Protein AF-A0A327NE43-F1 (afdb_monomer_lite)

Foldseek 3Di:
DVVVLPDQDPCQAPQDPPQAHPLLVLLVVQLPDPDVVVSLVVNVVSVVSVHDQDHPPPQHQRSCLSSLQRHALVVLLSCLVVPNQLQGADDSVFRAGSLVSLCVHDHCSLSNNLSSLVSPHQLQDQGDLPDPDPSRQPGNLRVCLVVVVLLSNLSSLLSPHAQARAGPPRDGNVVSLVVVVVVCVVVVHDDPSNVVSVVSVVVPSHD

pLDDT: mean 90.68, std 9.94, range [36.62, 98.5]

Sequence (207 aa):
MKELLKEPIPQLNESGSDHITLLDFAALKGVYSDDAHWVISCLSLLLAKGATIETPDPHHIPTHALVSRNSSAALMDWFLKNGANPNARGLLQLPTPILFMVMDYDFERREKISLLLAHGADPNSMYPPTASSWLAGHSALLAATRLELWDVCKLLLEKGADVTIEGPQHQRFPDMIKRSAEIYAELNNTPEPFTALLKTMNSGAVN

Organism: NCBI:txid2183553

Secondary structure (DSSP, 8-state):
-GGGGSS--TTTTS--GGG--HHHHHHHHHTT-S-HHHHHHHHHHHHTTT--SS-S-TTPPPHHHHHTTTS-HHHHHHHHHTT--TT-EE-TTS-EEHHHHHHT--TTHHHHHHHHHHTT--TTPBPPTTSSSTTTT-BHHHHHHHTT-HHHHHHHHHTT--TT--BGGGB-HHHHHHHHHHHHHHTT---HHHHHHHHHHHTTTT-

Radius of gyration: 19.4 Å; chains: 1; bounding box: 49×34×56 Å

InterPro domains:
  IPR002110 Ankyrin repeat [PF00023] (137-165)
  IPR002110 Ankyrin repeat [PS50088] (136-168)
  IPR036770 Ankyrin repeat-containing domain superfamily [G3DSA:1.25.40.20] (1-190)
  IPR036770 Ankyrin repeat-containing domain superfamily [SSF48403] (12-198)

Structure (mmCIF, N/CA/C/O backbone):
data_AF-A0A327NE43-F1
#
_entry.id   AF-A0A327NE43-F1
#
loop_
_atom_site.group_PDB
_atom_site.id
_atom_site.type_symbol
_atom_site.label_atom_id
_atom_site.label_alt_id
_atom_site.label_comp_id
_atom_site.label_asym_id
_atom_site.label_entity_id
_atom_site.label_seq_id
_atom_site.pdbx_PDB_ins_code
_atom_site.Cartn_x
_atom_site.Cartn_y
_atom_site.Cartn_z
_atom_site.occupancy
_atom_site.B_iso_or_equiv
_atom_site.auth_seq_id
_atom_site.auth_comp_id
_atom_site.auth_asym_id
_atom_site.auth_atom_id
_atom_site.pdbx_PDB_model_num
ATOM 1 N N . MET A 1 1 ? -6.358 -1.620 32.009 1.00 60.16 1 MET A N 1
ATOM 2 C CA . MET A 1 1 ? -7.250 -1.816 30.843 1.00 60.16 1 MET A CA 1
ATOM 3 C C . MET A 1 1 ? -8.313 -2.880 31.095 1.00 60.16 1 MET A C 1
ATOM 5 O O . MET A 1 1 ? -9.460 -2.492 31.175 1.00 60.16 1 MET A O 1
ATOM 9 N N . LYS A 1 2 ? -7.984 -4.167 31.313 1.00 70.44 2 LYS A N 1
ATOM 10 C CA . LYS A 1 2 ? -8.990 -5.232 31.566 1.00 70.44 2 LYS A CA 1
ATOM 11 C C . LYS A 1 2 ? -10.048 -4.872 32.623 1.00 70.44 2 LYS A C 1
ATOM 13 O O . LYS A 1 2 ? -11.229 -5.071 32.381 1.00 70.44 2 LYS A O 1
ATOM 18 N N . GLU A 1 3 ? -9.627 -4.282 33.741 1.00 71.75 3 GLU A N 1
ATOM 19 C CA . GLU A 1 3 ? -10.525 -3.806 34.807 1.00 71.75 3 GLU A CA 1
ATOM 20 C C . GLU A 1 3 ? -11.436 -2.643 34.379 1.00 71.75 3 GLU A C 1
ATOM 22 O O . GLU A 1 3 ? -12.586 -2.584 34.790 1.00 71.75 3 GLU A O 1
ATOM 27 N N . LEU A 1 4 ? -10.948 -1.752 33.508 1.00 68.88 4 LEU A N 1
ATOM 28 C CA . LEU A 1 4 ? -11.671 -0.560 33.045 1.00 68.88 4 LEU A CA 1
ATOM 29 C C . LEU A 1 4 ? -12.712 -0.868 31.955 1.00 68.88 4 LEU A C 1
ATOM 31 O O . LEU A 1 4 ? -13.556 -0.027 31.681 1.00 68.88 4 LEU A O 1
ATOM 35 N N . LEU A 1 5 ? -12.655 -2.051 31.329 1.00 72.75 5 LEU A N 1
ATOM 36 C CA . LEU A 1 5 ? -13.561 -2.463 30.244 1.00 72.75 5 LEU A CA 1
ATOM 37 C C . LEU A 1 5 ? -14.561 -3.546 30.703 1.00 72.75 5 LEU A C 1
ATOM 39 O O . LEU A 1 5 ? -15.072 -4.312 29.881 1.00 72.75 5 LEU A O 1
ATOM 43 N N . LYS A 1 6 ? -14.773 -3.701 32.018 1.00 73.00 6 LYS A N 1
ATOM 44 C CA . LYS A 1 6 ? -15.702 -4.703 32.572 1.00 73.00 6 LYS A CA 1
ATOM 45 C C . LYS A 1 6 ? -17.160 -4.373 32.253 1.00 73.00 6 LYS A C 1
ATOM 47 O O . LYS A 1 6 ? -17.888 -5.272 31.844 1.00 73.00 6 LYS A O 1
ATOM 52 N N . GLU A 1 7 ? -17.526 -3.101 32.359 1.00 72.25 7 GLU A N 1
ATOM 53 C CA . GLU A 1 7 ? -18.849 -2.576 32.009 1.00 72.25 7 GLU A CA 1
ATOM 54 C C . GLU A 1 7 ? -18.936 -2.218 30.511 1.00 72.25 7 GLU A C 1
ATOM 56 O O . GLU A 1 7 ? -17.896 -1.987 29.880 1.00 72.25 7 GLU A O 1
ATOM 61 N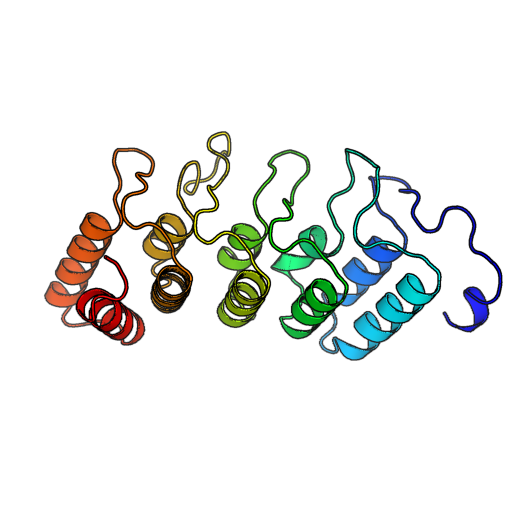 N . PRO A 1 8 ? -20.144 -2.164 29.914 1.00 65.75 8 PRO A N 1
ATOM 62 C CA . PRO A 1 8 ? -20.336 -1.618 28.574 1.00 65.75 8 PRO A CA 1
ATOM 63 C C . PRO A 1 8 ? -19.782 -0.196 28.513 1.00 65.75 8 PRO A C 1
ATOM 65 O O . PRO A 1 8 ? -20.108 0.630 29.363 1.00 65.75 8 PRO A O 1
ATOM 68 N N . ILE A 1 9 ? -18.953 0.089 27.511 1.00 71.62 9 ILE A N 1
ATOM 69 C CA . ILE A 1 9 ? -18.382 1.421 27.304 1.00 71.62 9 ILE A CA 1
ATOM 70 C C . ILE A 1 9 ? -19.307 2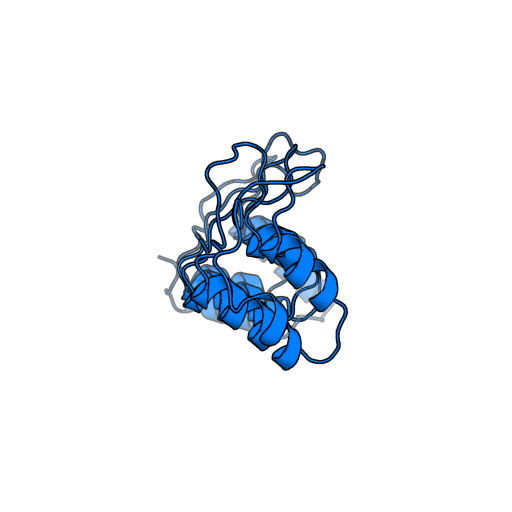.132 26.324 1.00 71.62 9 ILE A C 1
ATOM 72 O O . ILE A 1 9 ? -19.344 1.740 25.152 1.00 71.62 9 ILE A O 1
ATOM 76 N N . PRO A 1 10 ? -20.087 3.133 26.770 1.00 69.69 10 PRO A N 1
ATOM 77 C CA . PRO A 1 10 ? -20.880 3.932 25.853 1.00 69.69 10 PRO A CA 1
ATOM 78 C C . PRO A 1 10 ? -19.947 4.533 24.802 1.00 69.69 10 PRO A C 1
ATOM 80 O O . PRO A 1 10 ? -18.838 4.945 25.134 1.00 69.69 10 PRO A O 1
ATOM 83 N N . GLN A 1 11 ? -20.403 4.599 23.551 1.00 80.69 11 GLN A N 1
ATOM 84 C CA . GLN A 1 11 ? -19.730 5.390 22.516 1.00 80.69 11 GLN A CA 1
ATOM 85 C C . GLN A 1 11 ? -18.317 4.897 22.140 1.00 80.69 11 GLN A C 1
ATOM 87 O O . GLN A 1 11 ? -17.503 5.667 21.648 1.00 80.69 11 GLN A O 1
ATOM 92 N N . LEU A 1 12 ? -18.016 3.602 22.323 1.00 86.69 12 LEU A N 1
ATOM 93 C CA . LEU A 1 12 ? -16.694 3.012 22.039 1.00 86.69 12 LEU A CA 1
ATOM 94 C C . LEU A 1 12 ? -16.167 3.290 20.615 1.00 86.69 12 LEU A C 1
ATOM 96 O O . LEU A 1 12 ? -14.956 3.398 20.421 1.00 86.69 12 LEU A O 1
ATOM 100 N N . ASN A 1 13 ? -17.083 3.404 19.649 1.00 89.00 13 ASN A N 1
ATOM 101 C CA . ASN A 1 13 ? -16.798 3.690 18.240 1.00 89.00 13 ASN A CA 1
ATOM 102 C C . ASN A 1 13 ? -17.097 5.138 17.840 1.00 89.00 13 ASN A C 1
ATOM 104 O O . ASN A 1 13 ? -16.948 5.475 16.669 1.00 89.00 13 ASN A O 1
ATOM 108 N N . GLU A 1 14 ? -17.575 5.980 18.760 1.00 86.50 14 GLU A N 1
ATOM 109 C CA . GLU A 1 14 ? -17.763 7.389 18.438 1.00 86.50 14 GLU A CA 1
ATOM 110 C C . GLU A 1 14 ? -16.403 8.080 18.397 1.00 86.50 14 GLU A C 1
ATOM 112 O O . GLU A 1 14 ? -15.546 7.908 19.268 1.00 86.50 14 GLU A O 1
ATOM 117 N N . SER A 1 15 ? -16.226 8.879 17.355 1.00 83.75 15 SER A N 1
ATOM 118 C CA . SER A 1 15 ? -15.129 9.819 17.250 1.00 83.75 15 SER A CA 1
ATOM 119 C C . SER A 1 15 ? -15.211 10.866 18.361 1.00 83.75 15 SER A C 1
ATOM 121 O O . SER A 1 15 ? -16.247 11.509 18.544 1.00 83.75 15 SER A O 1
ATOM 123 N N . GLY A 1 16 ? -14.105 11.075 19.075 1.00 80.94 16 GLY A N 1
ATOM 124 C CA . GLY A 1 16 ? -13.921 12.234 19.946 1.00 80.94 16 GLY A CA 1
ATOM 125 C C . GLY A 1 16 ? -13.601 13.506 19.151 1.00 80.94 16 GLY A C 1
ATOM 126 O O . GLY A 1 16 ? -13.964 13.653 17.983 1.00 80.94 16 GLY A O 1
ATOM 127 N N . SER A 1 17 ? -12.863 14.436 19.766 1.00 77.38 17 SER A N 1
ATOM 128 C CA . SER A 1 17 ? -12.242 15.536 19.019 1.00 77.38 17 SER A CA 1
ATOM 129 C C . SER A 1 17 ? -11.296 14.983 17.942 1.00 77.38 17 SER A C 1
ATOM 131 O O . SER A 1 17 ? -10.626 13.977 18.170 1.00 77.38 17 SER A O 1
ATOM 133 N N . ASP A 1 18 ? -11.241 15.642 16.784 1.00 81.69 18 ASP A N 1
ATOM 134 C CA . ASP A 1 18 ? -10.363 15.298 15.650 1.00 81.69 18 ASP A CA 1
ATOM 135 C C . ASP A 1 18 ? -10.656 13.964 14.941 1.00 81.69 18 ASP A C 1
ATOM 137 O O . ASP A 1 18 ? -9.793 13.448 14.233 1.00 81.69 18 ASP A O 1
ATOM 141 N N . HIS A 1 19 ? -11.866 13.414 15.082 1.00 87.94 19 HIS A N 1
ATOM 142 C CA . HIS A 1 19 ? -12.264 12.168 14.408 1.00 87.94 19 HIS A CA 1
ATOM 143 C C . HIS A 1 19 ? -11.446 10.941 14.847 1.00 87.94 19 HIS A C 1
ATOM 145 O O . HIS A 1 19 ? -11.155 10.057 14.048 1.00 87.94 19 HIS A O 1
ATOM 151 N N . ILE A 1 20 ? -11.042 10.905 16.124 1.00 89.56 20 ILE A N 1
ATOM 152 C CA . ILE A 1 20 ? -10.242 9.831 16.731 1.00 89.56 20 ILE A CA 1
ATOM 153 C C . ILE A 1 20 ? -11.110 9.000 17.679 1.00 89.56 20 ILE A C 1
ATOM 155 O O . ILE A 1 20 ? -11.694 9.530 18.627 1.00 89.56 20 ILE A O 1
ATOM 159 N N . THR A 1 21 ? -11.151 7.686 17.465 1.00 91.94 21 THR A N 1
ATOM 160 C CA . THR A 1 21 ? -11.784 6.710 18.367 1.00 91.94 21 THR A CA 1
ATOM 161 C C . THR A 1 21 ? -10.824 6.231 19.463 1.00 91.94 21 THR A C 1
ATOM 163 O O . THR A 1 21 ? -9.611 6.472 19.430 1.00 91.94 21 TH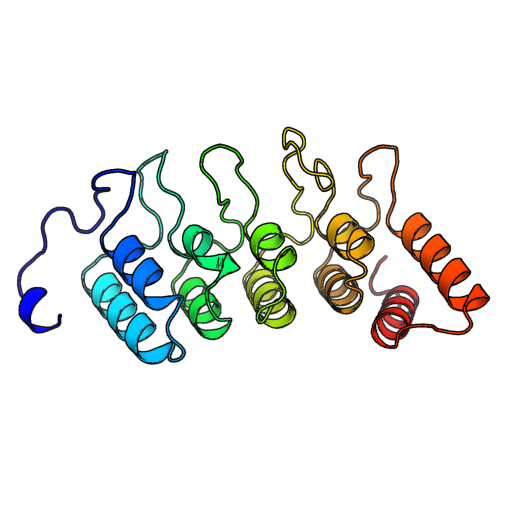R A O 1
ATOM 166 N N . LEU A 1 22 ? -11.334 5.465 20.436 1.00 91.12 22 LEU A N 1
ATOM 167 C CA . LEU A 1 22 ? -10.474 4.819 21.435 1.00 91.12 22 LEU A CA 1
ATOM 168 C C . LEU A 1 22 ? -9.504 3.800 20.806 1.00 91.12 22 LEU A C 1
ATOM 170 O O . LEU A 1 22 ? -8.375 3.653 21.285 1.00 91.12 22 LEU A O 1
ATOM 174 N N . LEU A 1 23 ? -9.926 3.109 19.740 1.00 93.50 23 LEU A N 1
ATOM 175 C CA . LEU A 1 23 ? -9.074 2.174 19.005 1.00 93.50 23 LEU A CA 1
ATOM 176 C C . LEU A 1 23 ? -7.928 2.913 18.304 1.00 93.50 23 LEU A C 1
ATOM 178 O O . LEU A 1 23 ? -6.774 2.496 18.423 1.00 93.50 23 LEU A O 1
ATOM 182 N N . ASP A 1 24 ? -8.228 4.047 17.665 1.00 92.94 24 ASP A N 1
ATOM 183 C CA . ASP A 1 24 ? -7.228 4.907 17.023 1.00 92.94 24 ASP A CA 1
ATOM 184 C C . ASP A 1 24 ? -6.205 5.414 18.028 1.00 92.94 24 ASP A C 1
ATOM 186 O O . ASP A 1 24 ? -5.000 5.310 17.801 1.00 92.94 24 ASP A O 1
ATOM 190 N N . PHE A 1 25 ? -6.674 5.916 19.173 1.00 91.00 25 PHE A N 1
ATOM 191 C CA . PHE A 1 25 ? -5.789 6.392 20.227 1.00 91.00 25 PHE A CA 1
ATOM 192 C C . PHE A 1 25 ? -4.852 5.280 20.714 1.00 91.00 25 PHE A C 1
ATOM 194 O O . PHE A 1 25 ? -3.644 5.497 20.820 1.00 91.00 25 PHE A O 1
ATOM 201 N N . ALA A 1 26 ? -5.378 4.079 20.979 1.00 92.19 26 ALA A N 1
ATOM 202 C CA . ALA A 1 26 ? -4.566 2.942 21.407 1.00 92.19 26 ALA A CA 1
ATOM 203 C C . ALA A 1 26 ? -3.518 2.556 20.350 1.00 92.19 26 ALA A C 1
ATOM 205 O O . ALA A 1 26 ? -2.350 2.356 20.693 1.00 92.19 26 ALA A O 1
ATOM 206 N N . ALA A 1 27 ? -3.908 2.516 19.073 1.00 93.50 27 ALA A N 1
ATOM 207 C CA . ALA A 1 27 ? -3.001 2.217 17.971 1.00 93.50 27 ALA A CA 1
ATOM 208 C C . ALA A 1 27 ? -1.903 3.289 17.845 1.00 93.50 27 ALA A C 1
ATOM 210 O O . ALA A 1 27 ? -0.720 2.954 17.846 1.00 93.50 27 ALA A O 1
ATOM 211 N N . LEU A 1 28 ? -2.267 4.576 17.846 1.00 91.69 28 LEU A N 1
ATOM 212 C CA . LEU A 1 28 ? -1.342 5.715 17.773 1.00 91.69 28 LEU A CA 1
ATOM 213 C C . LEU A 1 28 ? -0.330 5.757 18.924 1.00 91.69 28 LEU A C 1
ATOM 215 O O . LEU A 1 28 ? 0.786 6.243 18.743 1.00 91.69 28 LEU A O 1
ATOM 219 N N . LYS A 1 29 ? -0.691 5.278 20.118 1.00 88.75 29 LYS A N 1
ATOM 220 C CA . LYS A 1 29 ? 0.263 5.160 21.233 1.00 88.75 29 LYS A CA 1
ATOM 221 C C . LYS A 1 29 ? 1.196 3.962 21.091 1.00 88.75 29 LYS A C 1
ATOM 223 O O . LYS A 1 29 ? 2.290 3.999 21.647 1.00 88.75 29 LYS A O 1
ATOM 228 N N . GLY A 1 30 ? 0.789 2.933 20.354 1.00 84.00 30 GLY A N 1
ATOM 229 C CA . GLY A 1 30 ? 1.567 1.714 20.169 1.00 84.00 30 GLY A CA 1
ATOM 230 C C . GLY A 1 30 ? 2.532 1.716 18.988 1.00 84.00 30 GLY A C 1
ATOM 231 O O . GLY A 1 30 ? 3.515 0.988 19.047 1.00 84.00 30 GLY A O 1
ATOM 232 N N . VAL A 1 31 ? 2.318 2.538 17.953 1.00 82.44 31 VAL A N 1
ATOM 233 C CA . VAL A 1 31 ? 3.176 2.532 16.743 1.00 82.44 31 VAL A CA 1
ATOM 234 C C . VAL A 1 31 ? 4.642 2.870 16.991 1.00 82.44 31 VAL A C 1
ATOM 236 O O . VAL A 1 31 ? 5.484 2.505 16.184 1.00 82.44 31 VAL A O 1
ATOM 239 N N . TYR A 1 32 ? 4.954 3.573 18.079 1.00 73.88 32 TYR A N 1
ATOM 240 C CA . TYR A 1 32 ? 6.331 3.928 18.441 1.00 73.88 32 TYR A CA 1
ATOM 241 C C . TYR A 1 32 ? 6.955 2.951 19.440 1.00 73.88 32 TYR A C 1
ATOM 243 O O . TYR A 1 32 ? 8.030 3.221 19.967 1.00 73.88 32 TYR A O 1
ATOM 251 N N . SER A 1 33 ? 6.265 1.858 19.768 1.00 71.69 33 SER A N 1
ATOM 252 C CA . SER A 1 33 ? 6.805 0.850 20.665 1.00 71.69 33 SER A CA 1
ATOM 253 C C . SER A 1 33 ? 7.569 -0.212 19.888 1.00 71.69 33 SER A C 1
ATOM 255 O O . SER A 1 33 ? 7.067 -0.740 18.900 1.00 71.69 33 SER A O 1
ATOM 257 N N . ASP A 1 34 ? 8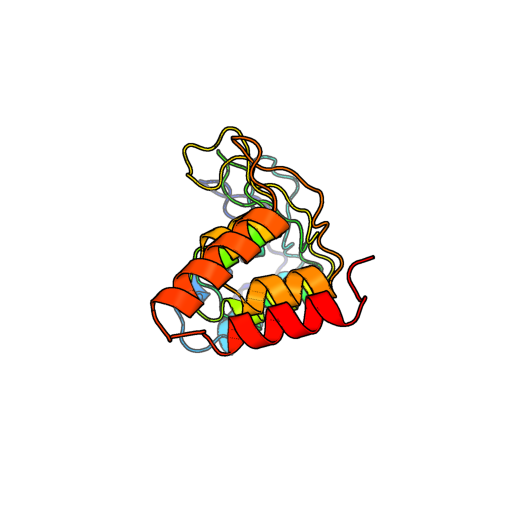.738 -0.586 20.407 1.00 69.00 34 ASP A N 1
ATOM 258 C CA . ASP A 1 34 ? 9.542 -1.692 19.878 1.00 69.00 34 ASP A CA 1
ATOM 259 C C . ASP A 1 34 ? 8.843 -3.061 20.007 1.00 69.00 34 ASP A C 1
ATOM 261 O O . ASP A 1 34 ? 9.235 -4.025 19.354 1.00 69.00 34 ASP A O 1
ATOM 265 N N . ASP A 1 35 ? 7.798 -3.163 20.838 1.00 77.38 35 ASP A N 1
ATOM 266 C CA . ASP A 1 35 ? 7.042 -4.394 21.054 1.00 77.38 35 ASP A CA 1
ATOM 267 C C . ASP A 1 35 ? 5.590 -4.263 20.575 1.00 77.38 35 ASP A C 1
ATOM 269 O O . ASP A 1 35 ? 4.726 -3.697 21.248 1.00 77.38 35 ASP A O 1
ATOM 273 N N . ALA A 1 36 ? 5.288 -4.860 19.422 1.00 79.94 36 ALA A N 1
ATOM 274 C CA . ALA A 1 36 ? 3.930 -4.890 18.890 1.00 79.94 36 ALA A CA 1
ATOM 275 C C . ALA A 1 36 ? 2.956 -5.745 19.736 1.00 79.94 36 ALA A C 1
ATOM 277 O O . ALA A 1 36 ? 1.739 -5.594 19.604 1.00 79.94 36 ALA A O 1
ATOM 278 N N . HIS A 1 37 ? 3.431 -6.636 20.616 1.00 85.88 37 HIS A N 1
ATOM 279 C CA . HIS A 1 37 ? 2.562 -7.591 21.316 1.00 85.88 37 HIS A CA 1
ATOM 280 C C . HIS A 1 37 ? 1.615 -6.920 22.307 1.00 85.88 37 HIS A C 1
ATOM 282 O O . HIS A 1 37 ? 0.448 -7.318 22.412 1.00 85.88 37 HIS A O 1
ATOM 288 N N . TRP A 1 38 ? 2.076 -5.900 23.036 1.00 88.06 38 TRP A N 1
ATOM 289 C CA . TRP A 1 38 ? 1.205 -5.215 23.990 1.00 88.06 38 TRP A CA 1
ATOM 290 C C . TRP A 1 38 ? 0.145 -4.377 23.270 1.00 88.06 38 TRP A C 1
ATOM 292 O O . TRP A 1 38 ? -1.017 -4.427 23.678 1.00 88.06 38 TRP A O 1
ATOM 302 N N . VAL A 1 39 ? 0.493 -3.673 22.179 1.00 92.06 39 VAL A N 1
ATOM 303 C CA . VAL A 1 39 ? -0.499 -2.894 21.419 1.00 92.06 39 VAL A CA 1
ATOM 304 C C . VAL A 1 39 ? -1.513 -3.835 20.781 1.00 92.06 39 VAL A C 1
ATOM 306 O O . VAL A 1 39 ? -2.709 -3.621 20.947 1.00 92.06 39 VAL A O 1
ATOM 309 N N . ILE A 1 40 ? -1.072 -4.944 20.179 1.00 94.56 40 ILE A N 1
ATOM 310 C CA . ILE A 1 40 ? -1.965 -5.981 19.645 1.00 94.56 40 ILE A CA 1
ATOM 311 C C . ILE A 1 40 ? -2.889 -6.523 20.743 1.00 94.56 40 ILE A C 1
ATOM 313 O O . ILE A 1 40 ? -4.088 -6.684 20.513 1.00 94.56 40 ILE A O 1
ATOM 317 N N . SER A 1 41 ? -2.375 -6.758 21.954 1.00 93.50 41 SER A N 1
ATOM 318 C CA . SER A 1 41 ? -3.186 -7.215 23.092 1.00 93.50 41 SER A CA 1
ATOM 319 C C . SER A 1 41 ? -4.232 -6.177 23.513 1.00 93.50 41 SER A C 1
ATOM 321 O O . SER A 1 41 ? -5.373 -6.534 23.817 1.00 93.50 41 SER A O 1
ATOM 323 N N . CYS A 1 42 ? -3.868 -4.893 23.518 1.00 92.44 42 CYS A N 1
ATOM 324 C CA . CYS A 1 42 ? -4.783 -3.789 23.796 1.00 92.44 42 CYS A CA 1
ATOM 325 C C . CYS A 1 42 ? -5.874 -3.670 22.724 1.00 92.44 42 CYS A C 1
ATOM 327 O O . CYS A 1 42 ? -7.054 -3.610 23.068 1.00 92.44 42 CYS A O 1
ATOM 329 N N . LEU A 1 43 ? -5.499 -3.686 21.444 1.00 94.94 43 LEU A N 1
ATOM 330 C CA . LEU A 1 43 ? -6.433 -3.590 20.322 1.00 94.94 43 LEU A CA 1
ATOM 331 C C . LEU A 1 43 ? -7.368 -4.803 20.270 1.00 94.94 43 LEU A C 1
ATOM 333 O O . LEU A 1 43 ? -8.576 -4.634 20.148 1.00 94.94 43 LEU A O 1
ATOM 337 N N . SER A 1 44 ? -6.844 -6.015 20.473 1.00 95.75 44 SER A N 1
ATOM 338 C CA . SER A 1 44 ? -7.649 -7.246 20.542 1.00 95.75 44 SER A CA 1
ATOM 339 C C . SER A 1 44 ? -8.704 -7.179 21.642 1.00 95.75 44 SER A C 1
ATOM 341 O O . SER A 1 44 ? -9.838 -7.612 21.451 1.00 95.75 44 SER A O 1
ATOM 343 N N . LEU A 1 45 ? -8.355 -6.603 22.795 1.00 94.31 45 LEU A N 1
ATOM 344 C CA . LEU A 1 45 ? -9.301 -6.419 23.888 1.00 94.31 45 LEU A CA 1
ATOM 345 C C . LEU A 1 45 ? -10.385 -5.382 23.551 1.00 94.31 45 LEU A C 1
ATOM 347 O O . LEU A 1 45 ? -11.534 -5.576 23.944 1.00 94.31 45 LEU A O 1
ATOM 351 N N . LEU A 1 46 ? -10.044 -4.309 22.831 1.00 93.94 46 LEU A N 1
ATOM 352 C CA . LEU A 1 46 ? -11.018 -3.317 22.361 1.00 93.94 46 LEU A CA 1
ATOM 353 C C . LEU A 1 46 ? -11.968 -3.920 21.322 1.00 93.94 46 LEU A C 1
ATOM 355 O O . LEU A 1 46 ? -13.181 -3.780 21.469 1.00 93.94 46 LEU A O 1
ATOM 359 N N . LEU A 1 47 ? -11.447 -4.654 20.334 1.00 94.38 47 LEU A N 1
ATOM 360 C CA . LEU A 1 47 ? -12.260 -5.372 19.344 1.00 94.38 47 LEU A CA 1
ATOM 361 C C . LEU A 1 47 ? -13.213 -6.366 20.019 1.00 94.38 47 LEU A C 1
ATOM 363 O O . LEU A 1 47 ? -14.402 -6.384 19.716 1.00 94.38 47 LEU A O 1
ATOM 367 N N . ALA A 1 48 ? -12.734 -7.128 21.009 1.00 93.50 48 ALA A N 1
ATOM 368 C CA . ALA A 1 48 ? -13.572 -8.046 21.788 1.00 93.50 48 ALA A CA 1
ATOM 369 C C . ALA A 1 48 ? -14.695 -7.341 22.577 1.00 93.50 48 ALA A C 1
ATOM 371 O O . ALA A 1 48 ? -15.649 -7.988 23.010 1.00 93.50 48 ALA A O 1
ATOM 372 N N . LYS A 1 49 ? -14.588 -6.023 22.778 1.00 92.06 49 LYS A N 1
ATOM 373 C CA . LYS A 1 49 ? -15.608 -5.170 23.404 1.00 92.06 49 LYS A CA 1
ATOM 374 C C . LYS A 1 49 ? -16.481 -4.427 22.388 1.00 92.06 49 LYS A C 1
ATOM 376 O O . LYS A 1 49 ? -17.338 -3.652 22.800 1.00 92.06 49 LYS A O 1
ATOM 381 N N . GLY A 1 50 ? -16.308 -4.700 21.096 1.00 91.50 50 GLY A N 1
ATOM 382 C CA . GLY A 1 50 ? -17.097 -4.122 20.011 1.00 91.50 50 GLY A CA 1
ATOM 383 C C . GLY A 1 50 ? -16.472 -2.891 19.360 1.00 91.50 50 GLY A C 1
ATOM 384 O O . GLY A 1 50 ? -17.169 -2.210 18.609 1.00 91.50 50 GLY A O 1
ATOM 385 N N . ALA A 1 51 ? -15.195 -2.590 19.631 1.00 93.00 51 ALA A N 1
ATOM 386 C CA . ALA A 1 51 ? -14.490 -1.559 18.879 1.00 93.00 51 ALA A CA 1
ATOM 387 C C . ALA A 1 51 ? -14.331 -1.992 17.415 1.00 93.00 51 ALA A C 1
ATOM 389 O O . ALA A 1 51 ? -14.014 -3.153 17.144 1.00 93.00 51 ALA A O 1
ATOM 390 N N . THR A 1 52 ? -14.512 -1.069 16.479 1.00 92.88 52 THR A N 1
ATOM 391 C CA . THR A 1 52 ? -14.382 -1.328 15.044 1.00 92.88 52 THR A CA 1
ATOM 392 C C . THR A 1 52 ? -13.165 -0.609 14.471 1.00 92.88 52 THR A C 1
ATOM 394 O O . THR A 1 52 ? -12.824 0.493 14.885 1.00 92.88 52 THR A O 1
ATOM 397 N N . ILE A 1 53 ? -12.490 -1.253 13.513 1.00 92.81 53 ILE A N 1
ATOM 398 C CA . ILE A 1 53 ? -11.338 -0.675 12.790 1.00 92.81 53 ILE A CA 1
ATOM 399 C C . ILE A 1 53 ? -11.784 0.477 11.874 1.00 92.81 53 ILE A C 1
ATOM 401 O O . ILE A 1 53 ? -11.036 1.421 11.623 1.00 92.81 53 ILE A O 1
ATOM 405 N N . GLU A 1 54 ? -13.019 0.389 11.385 1.00 86.69 54 GLU A N 1
ATOM 406 C CA . GLU A 1 54 ? -13.673 1.379 10.537 1.00 86.69 54 GLU A CA 1
ATOM 407 C C . GLU A 1 54 ? -14.957 1.849 11.221 1.00 86.69 54 GLU A C 1
ATOM 409 O O . GLU A 1 54 ? -15.650 1.056 11.868 1.00 86.69 54 GLU A O 1
ATOM 414 N N . THR A 1 55 ? -15.278 3.132 11.091 1.00 85.19 55 THR A N 1
ATOM 415 C CA . THR A 1 55 ? -16.485 3.731 11.676 1.00 85.19 55 THR A CA 1
ATOM 416 C C . THR A 1 55 ? -17.344 4.393 10.596 1.00 85.19 55 THR A C 1
ATOM 418 O O . THR A 1 55 ? -16.856 4.648 9.494 1.00 85.19 55 THR A O 1
ATOM 421 N N . PRO A 1 56 ? -18.632 4.679 10.870 1.00 82.00 56 PRO A N 1
ATOM 422 C CA . PRO A 1 56 ? -19.483 5.401 9.925 1.00 82.00 56 PRO A CA 1
ATOM 423 C C . PRO A 1 56 ? -19.195 6.914 9.855 1.00 82.00 56 PRO A C 1
ATOM 425 O O . PRO A 1 56 ? -19.884 7.608 9.107 1.00 82.00 56 PRO A O 1
ATOM 428 N N . ASP A 1 57 ? -18.241 7.449 10.628 1.00 85.06 57 ASP A N 1
ATOM 429 C CA . ASP A 1 57 ? -17.870 8.866 10.560 1.00 85.06 57 ASP A CA 1
ATOM 430 C C . ASP A 1 57 ? -17.176 9.154 9.214 1.00 85.06 57 ASP A C 1
ATOM 432 O O . ASP A 1 57 ? -16.110 8.603 8.940 1.00 85.06 57 ASP A O 1
ATOM 436 N N . PRO A 1 58 ? -17.740 10.026 8.356 1.00 81.94 58 PRO A N 1
ATOM 437 C CA . PRO A 1 58 ? -17.178 10.302 7.035 1.00 81.94 58 PRO A CA 1
ATOM 438 C C . PRO A 1 58 ? -15.809 10.997 7.080 1.00 81.94 58 PRO A C 1
ATOM 440 O O . PRO A 1 58 ? -15.121 11.041 6.061 1.00 81.94 58 PRO A O 1
ATOM 443 N N . HIS A 1 59 ? -15.419 11.547 8.231 1.00 83.38 59 HIS A N 1
ATOM 444 C CA . HIS A 1 59 ? -14.110 12.155 8.457 1.00 83.38 59 HIS A CA 1
ATOM 445 C C . HIS A 1 59 ? -13.171 11.238 9.258 1.00 83.38 59 HIS A C 1
ATOM 447 O O . HIS A 1 59 ? -12.068 11.648 9.621 1.00 83.38 59 HIS A O 1
ATOM 453 N N . HIS A 1 60 ? -13.574 10.001 9.549 1.00 86.25 60 HIS A N 1
ATOM 454 C CA . HIS A 1 60 ? -12.688 9.025 10.168 1.00 86.25 60 HIS A CA 1
ATOM 455 C C . HIS A 1 60 ? -11.754 8.423 9.122 1.00 86.25 60 HIS A C 1
ATOM 457 O O . HIS A 1 60 ? -12.172 7.976 8.053 1.00 86.25 60 HIS A O 1
ATOM 463 N N . ILE A 1 61 ? -10.462 8.400 9.440 1.00 90.19 61 ILE A N 1
ATOM 464 C CA . ILE A 1 61 ? -9.491 7.591 8.707 1.00 90.19 61 ILE A CA 1
ATOM 465 C C . ILE A 1 61 ? -9.467 6.216 9.383 1.00 90.19 61 ILE A C 1
ATOM 467 O O . ILE A 1 61 ? -9.169 6.174 10.576 1.00 90.19 61 ILE A O 1
ATOM 471 N N . PRO A 1 62 ? -9.676 5.103 8.653 1.00 92.12 62 PRO A N 1
ATOM 472 C CA . PRO A 1 62 ? -9.560 3.760 9.215 1.00 92.12 62 PRO A CA 1
ATOM 473 C C . PRO A 1 62 ? -8.282 3.569 10.036 1.00 92.12 62 PRO A C 1
ATOM 475 O O . PRO A 1 62 ? -7.197 3.968 9.592 1.00 92.12 62 PRO A O 1
ATOM 478 N N . THR A 1 63 ? -8.389 2.929 11.205 1.00 94.31 63 THR A N 1
ATOM 479 C CA . THR A 1 63 ? -7.300 2.885 12.196 1.00 94.31 63 THR A CA 1
ATOM 480 C C . THR A 1 63 ? -5.989 2.386 11.599 1.00 94.31 63 THR A C 1
ATOM 482 O O . THR A 1 63 ? -4.933 2.975 11.822 1.00 94.31 63 THR A O 1
ATOM 485 N N . HIS A 1 64 ? -6.038 1.319 10.799 1.00 94.62 64 HIS A N 1
ATOM 486 C CA . HIS A 1 64 ? -4.857 0.727 10.170 1.00 94.62 64 HIS A CA 1
ATOM 487 C C . HIS A 1 64 ? -4.223 1.642 9.117 1.00 94.62 64 HIS A C 1
ATOM 489 O O . HIS A 1 64 ? -3.000 1.664 8.993 1.00 94.62 64 HIS A O 1
ATOM 495 N N . ALA A 1 65 ? -5.021 2.429 8.389 1.00 93.81 65 ALA A N 1
ATOM 496 C CA . ALA A 1 65 ? -4.509 3.419 7.445 1.00 93.81 65 ALA A CA 1
ATOM 497 C C . ALA A 1 65 ? -3.816 4.568 8.187 1.00 93.81 65 ALA A C 1
ATOM 499 O O . ALA A 1 65 ? -2.717 4.966 7.790 1.00 93.81 65 ALA A O 1
ATOM 500 N N . LEU A 1 66 ? -4.400 5.033 9.297 1.00 91.69 66 LEU A N 1
ATOM 501 C CA . LEU A 1 66 ? -3.852 6.098 10.142 1.00 91.69 66 LEU A CA 1
ATOM 502 C C . LEU A 1 66 ? -2.444 5.763 10.660 1.00 91.69 66 LEU A C 1
ATOM 504 O O . LEU A 1 66 ? -1.566 6.626 10.670 1.00 91.69 66 LEU A O 1
ATOM 508 N N . VAL A 1 67 ? -2.214 4.506 11.045 1.00 92.12 67 VAL A N 1
ATOM 509 C CA . VAL A 1 67 ? -0.936 4.051 11.621 1.00 92.12 67 VAL A CA 1
ATOM 510 C C . VAL A 1 67 ? 0.037 3.413 10.629 1.00 92.12 67 VAL A C 1
ATOM 512 O O . VAL A 1 67 ? 1.199 3.207 10.975 1.00 92.12 67 VAL A O 1
ATOM 515 N N . SER A 1 68 ? -0.403 3.140 9.400 1.00 92.19 68 SER A N 1
ATOM 516 C CA . SER A 1 68 ? 0.304 2.316 8.401 1.00 92.19 68 SER A CA 1
ATOM 517 C C . SER A 1 68 ? 1.786 2.645 8.179 1.00 92.19 68 SER A C 1
ATOM 519 O O . SER A 1 68 ? 2.608 1.741 8.002 1.00 92.19 68 SER A O 1
ATOM 521 N N . ARG A 1 69 ? 2.152 3.935 8.190 1.00 89.12 69 ARG A N 1
ATOM 522 C CA . ARG A 1 69 ? 3.535 4.378 7.945 1.00 89.12 69 ARG A CA 1
ATOM 523 C C . ARG A 1 69 ? 4.490 3.888 9.030 1.00 89.12 69 ARG A C 1
ATOM 525 O O . ARG A 1 69 ? 5.547 3.348 8.712 1.00 89.12 69 ARG A O 1
ATOM 532 N N . ASN A 1 70 ? 4.074 4.030 10.287 1.00 88.56 70 ASN A N 1
ATOM 533 C CA . ASN A 1 70 ? 4.912 3.800 11.464 1.00 88.56 70 ASN A CA 1
ATOM 534 C C . ASN A 1 70 ? 4.650 2.445 12.131 1.00 88.56 70 ASN A C 1
ATOM 536 O O . ASN A 1 70 ? 5.451 2.006 12.943 1.00 88.56 70 ASN A O 1
ATOM 540 N N . SER A 1 71 ? 3.547 1.766 11.806 1.00 90.38 71 SER A N 1
ATOM 541 C CA . SER A 1 71 ? 3.274 0.426 12.323 1.00 90.38 71 SER A CA 1
ATOM 542 C C . SER A 1 71 ? 4.258 -0.603 11.770 1.00 90.38 71 SER A C 1
ATOM 544 O O . SER A 1 71 ? 4.643 -0.528 10.597 1.00 90.38 71 SER A O 1
ATOM 546 N N . SER A 1 72 ? 4.573 -1.609 12.585 1.00 92.62 72 SER A N 1
ATOM 547 C CA . SER A 1 72 ? 5.272 -2.809 12.132 1.00 92.62 72 SER A CA 1
ATOM 548 C C . SER A 1 72 ? 4.411 -3.656 11.192 1.00 92.62 72 SER A C 1
ATOM 550 O O . SER A 1 72 ? 3.175 -3.591 11.210 1.00 92.62 72 SER A O 1
ATOM 552 N N . ALA A 1 73 ? 5.059 -4.506 10.404 1.00 94.44 73 ALA A N 1
ATOM 553 C CA . ALA A 1 73 ? 4.424 -5.522 9.581 1.00 94.44 73 ALA A CA 1
ATOM 554 C C . ALA A 1 73 ? 3.555 -6.466 10.427 1.00 94.44 73 ALA A C 1
ATOM 556 O O . ALA A 1 73 ? 2.462 -6.825 10.004 1.00 94.44 73 ALA A O 1
ATOM 557 N N . ALA A 1 74 ? 3.975 -6.799 11.654 1.00 94.50 74 ALA A N 1
ATOM 558 C CA . ALA A 1 74 ? 3.190 -7.632 12.568 1.00 94.50 74 ALA A CA 1
ATOM 559 C C . ALA A 1 74 ? 1.859 -6.975 12.978 1.00 94.50 74 ALA A C 1
ATOM 561 O O . ALA A 1 74 ? 0.818 -7.633 12.999 1.00 94.50 74 ALA A O 1
ATOM 562 N N . LEU A 1 75 ? 1.870 -5.672 13.278 1.00 94.81 75 LEU A N 1
ATOM 563 C CA . LEU A 1 75 ? 0.643 -4.941 13.598 1.00 94.81 75 LEU A CA 1
ATOM 564 C C . LEU A 1 75 ? -0.254 -4.787 12.358 1.00 94.81 75 LEU A C 1
ATOM 566 O O . LEU A 1 75 ? -1.472 -4.925 12.463 1.00 94.81 75 LEU A O 1
ATOM 570 N N . MET A 1 76 ? 0.333 -4.556 11.181 1.00 95.75 76 MET A N 1
ATOM 571 C CA . MET A 1 76 ? -0.409 -4.502 9.918 1.00 95.75 76 MET A CA 1
ATOM 572 C C . MET A 1 76 ? -1.078 -5.840 9.579 1.00 95.75 76 MET A C 1
ATOM 574 O O . MET A 1 76 ? -2.268 -5.864 9.275 1.00 95.75 76 MET A O 1
ATOM 578 N N . ASP A 1 77 ? -0.347 -6.949 9.688 1.00 97.00 77 ASP A N 1
ATOM 579 C CA . ASP A 1 77 ? -0.871 -8.308 9.519 1.00 97.00 77 ASP A CA 1
ATOM 580 C C . ASP A 1 77 ? -2.028 -8.580 10.489 1.00 97.00 77 ASP A C 1
ATOM 582 O O . ASP A 1 77 ? -3.075 -9.095 10.096 1.00 97.00 77 ASP A O 1
ATOM 586 N N . TRP A 1 78 ? -1.890 -8.157 11.751 1.00 96.69 78 TRP A N 1
ATOM 587 C CA . TRP A 1 78 ? -2.970 -8.273 12.726 1.00 96.69 78 TRP A CA 1
ATOM 588 C C . TRP A 1 78 ? -4.221 -7.492 12.300 1.00 96.69 78 TRP A C 1
ATOM 590 O O . TRP A 1 78 ? -5.314 -8.058 12.332 1.00 96.69 78 TRP A O 1
ATOM 600 N N . PHE A 1 79 ? -4.093 -6.236 11.858 1.00 97.25 79 PHE A N 1
ATOM 601 C CA . PHE A 1 79 ? -5.240 -5.464 11.363 1.00 97.25 79 PHE A CA 1
ATOM 602 C C . PHE A 1 79 ? -5.920 -6.158 10.177 1.00 97.25 79 PHE A C 1
ATOM 604 O O . PHE A 1 79 ? -7.139 -6.338 10.185 1.00 97.25 79 PHE A O 1
ATOM 611 N N . LEU A 1 80 ? -5.139 -6.599 9.189 1.00 97.88 80 LEU A N 1
ATOM 612 C CA . LEU A 1 80 ? -5.643 -7.259 7.982 1.00 97.88 80 LEU A CA 1
ATOM 613 C C . LEU A 1 80 ? -6.360 -8.581 8.297 1.00 97.88 80 LEU A C 1
ATOM 615 O O . LEU A 1 80 ? -7.426 -8.859 7.746 1.00 97.88 80 LEU A O 1
ATOM 619 N N . LYS A 1 81 ? -5.839 -9.372 9.242 1.00 97.62 81 LYS A N 1
ATOM 620 C CA . LYS A 1 81 ? -6.497 -10.594 9.744 1.00 97.62 81 LYS A CA 1
ATOM 621 C C . LYS A 1 81 ? -7.788 -10.323 10.515 1.00 97.62 81 LYS A C 1
ATOM 623 O O . LYS A 1 81 ? -8.632 -11.211 10.596 1.00 97.62 81 LYS A O 1
ATOM 628 N N . ASN A 1 82 ? -7.958 -9.117 11.054 1.00 97.06 82 ASN A N 1
ATOM 629 C CA . ASN A 1 82 ? -9.161 -8.690 11.771 1.00 97.06 82 ASN A CA 1
ATOM 630 C C . ASN A 1 82 ? -10.118 -7.860 10.894 1.00 97.06 82 ASN A C 1
ATOM 632 O O . ASN A 1 82 ? -10.963 -7.138 11.416 1.00 97.06 82 ASN A O 1
ATOM 636 N N . GLY A 1 83 ? -10.017 -7.986 9.566 1.00 95.50 83 GLY A N 1
ATOM 637 C CA . GLY A 1 83 ? -10.996 -7.431 8.628 1.00 95.50 83 GLY A CA 1
ATOM 638 C C . GLY A 1 83 ? -10.747 -5.983 8.212 1.00 95.50 83 GLY A C 1
ATOM 639 O O . GLY A 1 83 ? -11.626 -5.379 7.604 1.00 95.50 83 GLY A O 1
ATOM 640 N N . ALA A 1 84 ? -9.571 -5.422 8.507 1.00 96.62 84 ALA A N 1
ATOM 641 C CA . ALA A 1 84 ? -9.182 -4.123 7.969 1.00 96.62 84 ALA A CA 1
ATOM 642 C C . ALA A 1 84 ? -9.162 -4.140 6.431 1.00 96.62 84 ALA A C 1
ATOM 644 O O . ALA A 1 84 ? -8.601 -5.057 5.826 1.00 96.62 84 ALA A O 1
ATOM 645 N N . ASN A 1 85 ? -9.715 -3.107 5.790 1.00 96.50 85 ASN A N 1
ATOM 646 C CA . ASN A 1 85 ? -9.719 -3.007 4.334 1.00 96.50 85 ASN A CA 1
ATOM 647 C C . ASN A 1 85 ? -8.295 -2.765 3.778 1.00 96.50 85 ASN A C 1
ATOM 649 O O . ASN A 1 85 ? -7.731 -1.688 4.001 1.00 96.50 85 ASN A O 1
ATOM 653 N N . PRO A 1 86 ? -7.711 -3.682 2.985 1.00 97.38 86 PRO A N 1
ATOM 654 C CA . PRO A 1 86 ? -6.370 -3.508 2.412 1.00 97.38 86 PRO A CA 1
ATOM 655 C C . PRO A 1 86 ? -6.298 -2.379 1.366 1.00 97.38 86 PRO A C 1
ATOM 657 O O . PRO A 1 86 ? -5.207 -1.955 0.997 1.00 97.38 86 PRO A O 1
ATOM 660 N N . ASN A 1 87 ? -7.448 -1.878 0.903 1.00 96.50 87 ASN A N 1
ATOM 661 C CA . ASN A 1 87 ? -7.593 -0.755 -0.027 1.00 96.50 87 ASN A CA 1
ATOM 662 C C . ASN A 1 87 ? -8.030 0.541 0.670 1.00 96.50 87 ASN A C 1
ATOM 664 O O . ASN A 1 87 ? -8.467 1.488 0.009 1.00 96.50 87 ASN A O 1
ATOM 668 N N . ALA A 1 88 ? -7.938 0.592 2.003 1.00 94.88 88 ALA A N 1
ATOM 669 C CA . ALA A 1 88 ? -8.243 1.798 2.756 1.00 94.88 88 ALA A CA 1
ATOM 670 C C . ALA A 1 88 ? -7.408 2.981 2.262 1.00 94.88 88 ALA A C 1
ATOM 672 O O . ALA A 1 88 ? -6.268 2.844 1.805 1.00 94.88 88 ALA A O 1
ATOM 673 N N . ARG A 1 89 ? -7.996 4.166 2.371 1.00 91.38 89 ARG A N 1
ATOM 674 C CA . ARG A 1 89 ? -7.366 5.418 1.979 1.00 91.38 89 ARG A CA 1
ATOM 675 C C . ARG A 1 89 ? -7.088 6.232 3.230 1.00 91.38 89 ARG A C 1
ATOM 677 O O . ARG A 1 89 ? -7.975 6.421 4.056 1.00 91.38 89 ARG A O 1
ATOM 684 N N . GLY A 1 90 ? -5.848 6.677 3.378 1.00 82.00 90 GLY A N 1
ATOM 685 C CA . GLY A 1 90 ? -5.454 7.584 4.447 1.00 82.00 90 GLY A CA 1
ATOM 686 C C . GLY A 1 90 ? -5.486 9.042 4.007 1.00 82.00 90 GLY A C 1
ATOM 687 O O . GLY A 1 90 ? -5.545 9.335 2.816 1.00 82.00 90 GLY A O 1
ATOM 688 N N . LEU A 1 91 ? -5.357 9.926 5.001 1.00 72.19 91 LEU A N 1
ATOM 689 C CA . LEU A 1 91 ? -5.313 11.391 4.911 1.00 72.19 91 LEU A CA 1
ATOM 690 C C . LEU A 1 91 ? -6.632 12.032 4.453 1.00 72.19 91 LEU A C 1
ATOM 692 O O . LEU A 1 91 ? -7.021 11.949 3.293 1.00 72.19 91 LEU A O 1
ATOM 696 N N . LEU A 1 92 ? -7.262 12.778 5.364 1.00 62.72 92 LEU A N 1
ATOM 697 C CA . LEU A 1 92 ? -8.569 13.408 5.146 1.00 62.72 92 LEU A CA 1
ATOM 698 C C . LEU A 1 92 ? -8.642 14.290 3.896 1.00 62.72 92 LEU A C 1
ATOM 700 O O . LEU A 1 92 ? -9.651 14.303 3.203 1.00 62.72 92 LEU A O 1
ATOM 704 N N . GLN A 1 93 ? -7.569 15.022 3.597 1.00 71.56 93 GLN A N 1
ATOM 705 C CA . GLN A 1 93 ? -7.538 15.956 2.466 1.00 71.56 93 GLN A CA 1
ATOM 706 C C . GLN A 1 93 ? -7.056 15.313 1.162 1.00 71.56 93 GLN A C 1
ATOM 708 O O . GLN A 1 93 ? -7.212 15.898 0.092 1.00 71.56 93 GLN A O 1
ATOM 713 N N . LEU A 1 94 ? -6.449 14.128 1.238 1.00 82.38 94 LEU A N 1
ATOM 714 C CA . LEU A 1 94 ? -5.869 13.463 0.083 1.00 82.38 94 LEU A CA 1
ATOM 715 C C . LEU A 1 94 ? -6.023 11.951 0.232 1.00 82.38 94 LEU A C 1
ATOM 717 O O . LEU A 1 94 ? -5.113 11.332 0.779 1.00 82.38 94 LEU A O 1
ATOM 721 N N . PRO A 1 95 ? -7.119 11.354 -0.269 1.00 85.62 95 PRO A N 1
ATOM 722 C CA . PRO A 1 95 ? -7.486 9.970 0.009 1.00 85.62 95 PRO A CA 1
ATOM 723 C C . PRO A 1 95 ? -6.508 9.007 -0.682 1.00 85.62 95 PRO A C 1
ATOM 725 O O . PRO A 1 95 ? -6.766 8.472 -1.760 1.00 85.62 95 PRO A O 1
ATOM 728 N N . THR A 1 96 ? -5.351 8.820 -0.058 1.00 92.25 96 THR A N 1
ATOM 729 C CA . THR A 1 96 ? -4.182 8.132 -0.601 1.00 92.25 96 THR A CA 1
ATOM 730 C C . THR A 1 96 ? -4.294 6.661 -0.232 1.00 92.25 96 THR A C 1
ATOM 732 O O . THR A 1 96 ? -4.373 6.365 0.962 1.00 92.25 96 THR A O 1
ATOM 735 N N . PRO A 1 97 ? -4.307 5.728 -1.199 1.00 95.12 97 PRO A N 1
ATOM 736 C CA . PRO A 1 97 ? -4.349 4.303 -0.886 1.00 95.12 97 PRO A CA 1
ATOM 737 C C . PRO A 1 97 ? -3.211 3.901 0.058 1.00 95.12 97 PRO A C 1
ATOM 739 O O . PRO A 1 97 ? -2.067 4.331 -0.118 1.00 95.12 97 PRO A O 1
ATOM 742 N N . ILE A 1 98 ? -3.517 3.055 1.042 1.00 95.56 98 ILE A N 1
ATOM 743 C CA . ILE A 1 98 ? -2.566 2.590 2.062 1.00 95.56 98 ILE A CA 1
ATOM 744 C C . ILE A 1 98 ? -1.306 1.963 1.447 1.00 95.56 98 ILE A C 1
ATOM 746 O O . ILE A 1 98 ? -0.215 2.123 1.991 1.00 95.56 98 ILE A O 1
ATOM 750 N N . LEU A 1 99 ? -1.434 1.352 0.262 1.00 96.00 99 LEU A N 1
ATOM 751 C CA . LEU A 1 99 ? -0.320 0.819 -0.521 1.00 96.00 99 LEU A CA 1
ATOM 752 C C . LEU A 1 99 ? 0.766 1.876 -0.797 1.00 96.00 99 LEU A C 1
ATOM 754 O O . LEU A 1 99 ? 1.949 1.586 -0.654 1.00 96.00 99 LEU A O 1
ATOM 758 N N . PHE A 1 100 ? 0.387 3.118 -1.117 1.00 95.38 100 PHE A N 1
ATOM 759 C CA . PHE A 1 100 ? 1.344 4.215 -1.310 1.00 95.38 100 PHE A CA 1
ATOM 760 C C . PHE A 1 100 ? 1.888 4.756 0.012 1.00 95.38 100 PHE A C 1
ATOM 762 O O . PHE A 1 100 ? 3.046 5.159 0.077 1.00 95.38 100 PHE A O 1
ATOM 769 N N . MET A 1 101 ? 1.077 4.751 1.075 1.00 92.62 101 MET A N 1
ATOM 770 C CA . MET A 1 101 ? 1.508 5.225 2.395 1.00 92.62 101 MET A CA 1
ATOM 771 C C . MET A 1 101 ? 2.650 4.376 2.956 1.00 92.62 101 MET A C 1
ATOM 773 O O . MET A 1 101 ? 3.567 4.925 3.560 1.00 92.62 101 MET A O 1
ATOM 777 N N . VAL A 1 102 ? 2.607 3.056 2.747 1.00 94.12 102 VAL A N 1
ATOM 778 C CA . VAL A 1 102 ? 3.695 2.158 3.162 1.00 94.12 102 VAL A CA 1
ATOM 779 C C . VAL A 1 102 ? 4.872 2.162 2.186 1.00 94.12 102 VAL A C 1
ATOM 781 O O . VAL A 1 102 ? 5.980 1.852 2.599 1.00 94.12 102 VAL A O 1
ATOM 784 N N . MET A 1 103 ? 4.656 2.513 0.914 1.00 92.81 103 MET A N 1
ATOM 785 C CA . MET A 1 103 ? 5.703 2.539 -0.114 1.00 92.81 103 MET A CA 1
ATOM 786 C C . MET A 1 103 ? 6.678 3.711 0.060 1.00 92.81 103 MET A C 1
ATOM 788 O O . MET A 1 103 ? 7.875 3.547 -0.165 1.00 92.81 103 MET A O 1
ATOM 792 N N . ASP A 1 104 ? 6.181 4.867 0.500 1.00 84.94 104 ASP A N 1
ATOM 793 C CA . ASP A 1 104 ? 6.967 6.095 0.710 1.00 84.94 104 ASP A CA 1
ATOM 794 C C . ASP A 1 104 ? 7.862 6.048 1.970 1.00 84.94 104 ASP A C 1
ATOM 796 O O . ASP A 1 104 ? 8.606 6.983 2.254 1.00 84.94 104 ASP A O 1
ATOM 800 N N . TYR A 1 105 ? 7.802 4.966 2.754 1.00 83.94 105 TYR A N 1
ATOM 801 C CA . TYR A 1 105 ? 8.532 4.835 4.015 1.00 83.94 105 TYR A CA 1
ATOM 802 C C . TYR A 1 105 ? 9.303 3.515 4.079 1.00 83.94 105 TYR A C 1
ATOM 804 O O . TYR A 1 105 ? 8.786 2.484 3.672 1.00 83.94 105 TYR A O 1
ATOM 812 N N . ASP A 1 106 ? 10.540 3.532 4.582 1.00 84.31 106 ASP A N 1
ATOM 813 C CA . ASP A 1 106 ? 11.460 2.385 4.473 1.00 84.31 106 ASP A CA 1
ATOM 814 C C . ASP A 1 106 ? 11.216 1.279 5.516 1.00 84.31 106 ASP A C 1
ATOM 816 O O . ASP A 1 106 ? 11.454 0.102 5.251 1.00 84.31 106 ASP A O 1
ATOM 820 N N . PHE A 1 107 ? 10.685 1.631 6.690 1.00 89.94 107 PHE A N 1
ATOM 821 C CA . PHE A 1 107 ? 10.507 0.694 7.804 1.00 89.94 107 PHE A CA 1
ATOM 822 C C . PHE A 1 107 ? 9.589 -0.481 7.435 1.00 89.94 107 PHE A C 1
ATOM 824 O O . PHE A 1 107 ? 8.389 -0.275 7.248 1.00 89.94 107 PHE A O 1
ATOM 831 N N . GLU A 1 108 ? 10.156 -1.691 7.329 1.00 93.31 108 GLU A N 1
ATOM 832 C CA . GLU A 1 108 ? 9.473 -2.943 6.941 1.00 93.31 108 GLU A CA 1
ATOM 833 C C . GLU A 1 108 ? 8.605 -2.796 5.675 1.00 93.31 108 GLU A C 1
ATOM 835 O O . GLU A 1 108 ? 7.531 -3.394 5.546 1.00 93.31 108 GLU A O 1
ATOM 840 N N . ARG A 1 109 ? 9.037 -1.933 4.741 1.00 95.00 109 ARG A N 1
ATOM 841 C CA . ARG A 1 109 ? 8.275 -1.557 3.539 1.00 95.00 109 ARG A CA 1
ATOM 842 C C . ARG A 1 109 ? 7.823 -2.770 2.740 1.00 95.00 109 ARG A C 1
ATOM 844 O O . ARG A 1 109 ? 6.651 -2.887 2.384 1.00 95.00 109 ARG A O 1
ATOM 851 N N . ARG A 1 110 ? 8.765 -3.661 2.437 1.00 95.44 110 ARG A N 1
ATOM 852 C CA . ARG A 1 110 ? 8.537 -4.813 1.567 1.00 95.44 110 ARG A CA 1
ATOM 853 C C . ARG A 1 110 ? 7.535 -5.778 2.195 1.00 95.44 110 ARG A C 1
ATOM 855 O O . ARG A 1 110 ? 6.608 -6.225 1.521 1.00 95.44 110 ARG A O 1
ATOM 862 N N . GLU A 1 111 ? 7.690 -6.063 3.481 1.00 96.94 111 GLU A N 1
ATOM 863 C CA . GLU A 1 111 ? 6.819 -6.946 4.251 1.00 96.94 111 GLU A CA 1
ATOM 864 C C . GLU A 1 111 ? 5.401 -6.373 4.335 1.00 96.94 111 GLU A C 1
ATOM 866 O O . GLU A 1 111 ? 4.440 -7.087 4.048 1.00 96.94 111 GLU A O 1
ATOM 871 N N . LYS A 1 112 ? 5.254 -5.073 4.625 1.00 97.31 112 LYS A N 1
ATOM 872 C CA . LYS A 1 112 ? 3.944 -4.398 4.649 1.00 97.31 112 LYS A CA 1
ATOM 873 C C . LYS A 1 112 ? 3.243 -4.427 3.294 1.00 97.31 112 LYS A C 1
ATOM 875 O O . LYS A 1 112 ? 2.060 -4.752 3.229 1.00 97.31 112 LYS A O 1
ATOM 880 N N . ILE A 1 113 ? 3.962 -4.141 2.208 1.00 97.94 113 ILE A N 1
ATOM 881 C CA . ILE A 1 113 ? 3.402 -4.218 0.850 1.00 97.94 113 ILE A CA 1
ATOM 882 C C . ILE A 1 113 ? 2.984 -5.657 0.520 1.00 97.94 113 ILE A C 1
ATOM 884 O O . ILE A 1 113 ? 1.893 -5.873 -0.005 1.00 97.94 113 ILE A O 1
ATOM 888 N N . SER A 1 114 ? 3.810 -6.646 0.870 1.00 98.19 114 SER A N 1
ATOM 889 C CA . SER A 1 114 ? 3.495 -8.066 0.678 1.00 98.19 114 SER A CA 1
ATOM 890 C C . SER A 1 114 ? 2.221 -8.478 1.410 1.00 98.19 114 SER A C 1
ATOM 892 O O . SER A 1 114 ? 1.350 -9.104 0.807 1.00 98.19 114 SER A O 1
ATOM 894 N N . LEU A 1 115 ? 2.066 -8.067 2.672 1.00 98.44 115 LEU A N 1
ATOM 895 C CA . LEU A 1 115 ? 0.867 -8.328 3.471 1.00 98.44 115 LEU A CA 1
ATOM 896 C C . LEU A 1 115 ? -0.379 -7.681 2.861 1.00 98.44 115 LEU A C 1
ATOM 898 O O . LEU A 1 115 ? -1.388 -8.360 2.677 1.00 98.44 115 LEU A O 1
ATOM 902 N N . LEU A 1 116 ? -0.306 -6.401 2.490 1.00 98.44 116 LEU A N 1
ATOM 903 C CA . LEU A 1 116 ? -1.418 -5.697 1.847 1.00 98.44 116 LEU A CA 1
ATOM 904 C C . LEU A 1 116 ? -1.872 -6.415 0.572 1.00 98.44 116 LEU A C 1
ATOM 906 O O . LEU A 1 116 ? -3.055 -6.718 0.421 1.00 98.44 116 LEU A O 1
ATOM 910 N N . LEU A 1 117 ? -0.937 -6.750 -0.320 1.00 98.50 117 LEU A N 1
ATOM 911 C CA . LEU A 1 117 ? -1.242 -7.449 -1.571 1.00 98.50 117 LEU A CA 1
ATOM 912 C C . LEU A 1 117 ? -1.743 -8.881 -1.331 1.00 98.50 117 LEU A C 1
ATOM 914 O O . LEU A 1 117 ? -2.630 -9.352 -2.039 1.00 98.50 117 LEU A O 1
ATOM 918 N N . ALA A 1 118 ? -1.211 -9.589 -0.330 1.00 98.25 118 ALA A N 1
ATOM 919 C CA . ALA A 1 118 ? -1.688 -10.919 0.052 1.00 98.25 118 ALA A CA 1
ATOM 920 C C . ALA A 1 118 ? -3.133 -10.899 0.573 1.00 98.25 118 ALA A C 1
ATOM 922 O O . ALA A 1 118 ? -3.863 -11.866 0.366 1.00 98.25 118 ALA A O 1
ATOM 923 N N . HIS A 1 119 ? -3.550 -9.795 1.195 1.00 98.44 119 HIS A N 1
ATOM 924 C CA . HIS A 1 119 ? -4.911 -9.589 1.683 1.00 98.44 119 HIS A CA 1
ATOM 925 C C . HIS A 1 119 ? -5.850 -8.920 0.665 1.00 98.44 119 HIS A C 1
ATOM 927 O O . HIS A 1 119 ? -7.014 -8.706 0.987 1.00 98.44 119 HIS A O 1
ATOM 933 N N . GLY A 1 120 ? -5.396 -8.642 -0.564 1.00 97.94 120 GLY A N 1
ATOM 934 C CA . GLY A 1 120 ? -6.245 -8.131 -1.647 1.00 97.94 120 GLY A CA 1
ATOM 935 C C . GLY A 1 120 ? -6.173 -6.621 -1.880 1.00 97.94 120 GLY A C 1
ATOM 936 O O . GLY A 1 120 ? -7.115 -6.044 -2.426 1.00 97.94 120 GLY A O 1
ATOM 937 N N . ALA A 1 121 ? -5.085 -5.959 -1.473 1.00 98.31 121 ALA A N 1
ATOM 938 C CA . ALA A 1 121 ? -4.794 -4.614 -1.963 1.00 98.31 121 ALA A CA 1
ATOM 939 C C . ALA A 1 121 ? -4.660 -4.634 -3.493 1.00 98.31 121 ALA A C 1
ATOM 941 O O . ALA A 1 121 ? -4.018 -5.524 -4.051 1.00 98.31 121 ALA A O 1
ATOM 942 N N . ASP A 1 122 ? -5.256 -3.648 -4.155 1.00 98.38 122 ASP A N 1
ATOM 943 C CA . ASP A 1 122 ? -5.247 -3.512 -5.604 1.00 98.38 122 ASP A CA 1
ATOM 944 C C . ASP A 1 122 ? -3.849 -3.073 -6.083 1.00 98.38 122 ASP A C 1
ATOM 946 O O . ASP A 1 122 ? -3.444 -1.933 -5.806 1.00 98.38 122 ASP A O 1
ATOM 950 N N . PRO A 1 123 ? -3.108 -3.930 -6.817 1.00 98.25 123 PRO A N 1
ATOM 951 C CA . PRO A 1 123 ? -1.788 -3.591 -7.350 1.00 98.25 123 PRO A CA 1
ATOM 952 C C . PRO A 1 123 ? -1.848 -2.494 -8.427 1.00 98.25 123 PRO A C 1
ATOM 954 O O . PRO A 1 123 ? -0.813 -1.923 -8.769 1.00 98.25 123 PRO A O 1
ATOM 957 N N . ASN A 1 124 ? -3.042 -2.177 -8.937 1.00 98.31 124 ASN A N 1
ATOM 958 C CA . ASN A 1 124 ? -3.305 -1.125 -9.918 1.00 98.31 124 ASN A CA 1
ATOM 959 C C . ASN A 1 124 ? -3.828 0.167 -9.281 1.00 98.31 124 ASN A C 1
ATOM 961 O O . ASN A 1 124 ? -4.247 1.083 -9.990 1.00 98.31 124 ASN A O 1
ATOM 965 N N . SER A 1 125 ? -3.764 0.274 -7.948 1.00 97.44 125 SER A N 1
ATOM 966 C CA . SER A 1 125 ? -4.093 1.503 -7.229 1.00 97.44 125 SER A CA 1
ATOM 967 C C . SER A 1 125 ? -3.372 2.706 -7.837 1.00 97.44 125 SER A C 1
ATOM 969 O O . SER A 1 125 ? -2.170 2.658 -8.102 1.00 97.44 125 SER A O 1
ATOM 971 N N . MET A 1 126 ? -4.105 3.807 -7.999 1.00 96.56 126 MET A N 1
ATOM 972 C CA . MET A 1 126 ? -3.585 5.067 -8.527 1.00 96.56 126 MET A CA 1
ATOM 973 C C . MET A 1 126 ? -3.357 6.069 -7.400 1.00 96.56 126 MET A C 1
ATOM 975 O O . MET A 1 126 ? -4.212 6.247 -6.525 1.00 96.56 126 MET A O 1
ATOM 979 N N . TYR A 1 127 ? -2.219 6.756 -7.431 1.00 95.44 127 TYR A N 1
ATOM 980 C CA . TYR A 1 127 ? -1.965 7.871 -6.533 1.00 95.44 127 TYR A CA 1
ATOM 981 C C . TYR A 1 127 ? -2.896 9.032 -6.914 1.00 95.44 127 TYR A C 1
ATOM 983 O O . TYR A 1 127 ? -3.034 9.322 -8.110 1.00 95.44 127 TYR A O 1
ATOM 991 N N . PRO A 1 128 ? -3.522 9.732 -5.948 1.00 94.38 128 PRO A N 1
ATOM 992 C CA . PRO A 1 128 ? -4.453 10.814 -6.251 1.00 94.38 128 PRO A CA 1
ATOM 993 C C . PRO A 1 128 ? -3.866 11.848 -7.235 1.00 94.38 128 PRO A C 1
ATOM 995 O O . PRO A 1 128 ? -2.826 12.444 -6.946 1.00 94.38 128 PRO A O 1
ATOM 998 N N . PRO A 1 129 ? -4.508 12.095 -8.394 1.00 92.56 129 PRO A N 1
ATOM 999 C CA . PRO A 1 129 ? -3.966 12.988 -9.422 1.00 92.56 129 PRO A CA 1
ATOM 1000 C C . PRO A 1 129 ? -3.994 14.465 -9.009 1.00 9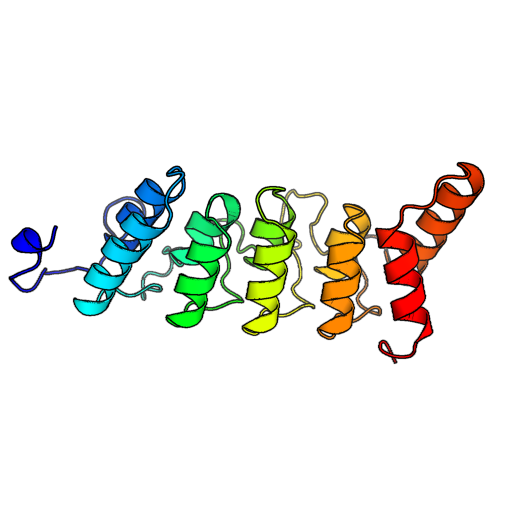2.56 129 PRO A C 1
ATOM 1002 O O . PRO A 1 129 ? -3.283 15.280 -9.582 1.00 92.56 129 PRO A O 1
ATOM 1005 N N . THR A 1 130 ? -4.800 14.813 -8.004 1.00 91.62 130 THR A N 1
ATOM 1006 C CA . THR A 1 130 ? -4.906 16.164 -7.436 1.00 91.62 130 THR A CA 1
ATOM 1007 C C . THR A 1 130 ? -3.852 16.457 -6.370 1.00 91.62 130 THR A C 1
ATOM 1009 O O . THR A 1 130 ? -3.818 17.563 -5.834 1.00 91.62 130 THR A O 1
ATOM 1012 N N . ALA A 1 131 ? -3.009 15.484 -6.022 1.00 90.19 131 ALA A N 1
ATOM 1013 C CA . ALA A 1 131 ? -1.981 15.677 -5.017 1.00 90.19 131 ALA A CA 1
ATOM 1014 C C . ALA A 1 131 ? -0.880 16.623 -5.502 1.00 90.19 131 ALA A C 1
ATOM 1016 O O . ALA A 1 131 ? -0.365 16.472 -6.608 1.00 90.19 131 ALA A O 1
ATOM 1017 N N . SER A 1 132 ? -0.387 17.483 -4.613 1.00 89.31 132 SER A N 1
ATOM 1018 C CA . SER A 1 132 ? 0.898 18.175 -4.789 1.00 89.31 132 SER A CA 1
ATOM 1019 C C . SER A 1 132 ? 2.075 17.233 -4.494 1.00 89.31 132 SER A C 1
ATOM 1021 O O . SER A 1 132 ? 2.927 17.520 -3.657 1.00 89.31 132 SER A O 1
ATOM 1023 N N . SER A 1 133 ? 2.087 16.068 -5.140 1.00 90.25 133 SER A N 1
ATOM 1024 C CA . SER A 1 133 ? 3.105 15.027 -5.010 1.00 90.25 133 SER A CA 1
ATOM 1025 C C . SER A 1 133 ? 3.641 14.681 -6.387 1.00 90.25 133 SER A C 1
ATOM 1027 O O . SER A 1 133 ? 2.899 14.631 -7.364 1.00 90.25 133 SER A O 1
ATOM 1029 N N . TRP A 1 134 ? 4.929 14.374 -6.470 1.00 89.62 134 TRP A N 1
ATOM 1030 C CA . TRP A 1 134 ? 5.545 13.900 -7.707 1.00 89.62 134 TRP A CA 1
ATOM 1031 C C . TRP A 1 134 ? 5.046 12.504 -8.125 1.00 89.62 134 TRP A C 1
ATOM 1033 O O . TRP A 1 134 ? 5.280 12.100 -9.261 1.00 89.62 134 TRP A O 1
ATOM 1043 N N . LEU A 1 135 ? 4.344 11.793 -7.232 1.00 92.94 135 LEU A N 1
ATOM 1044 C CA . LEU A 1 135 ? 3.645 10.538 -7.519 1.00 92.94 135 LEU A CA 1
ATOM 1045 C C . LEU A 1 135 ? 2.228 10.740 -8.068 1.00 92.94 135 LEU A C 1
ATOM 1047 O O . LEU A 1 135 ? 1.611 9.762 -8.479 1.00 92.94 135 LEU A O 1
ATOM 1051 N N . ALA A 1 136 ? 1.697 11.968 -8.104 1.00 94.50 136 ALA A N 1
ATOM 1052 C CA . ALA A 1 136 ? 0.338 12.242 -8.575 1.00 94.50 136 ALA A CA 1
ATOM 1053 C C . ALA A 1 136 ? 0.052 11.565 -9.922 1.00 94.50 136 ALA A C 1
ATOM 1055 O O . ALA A 1 136 ? 0.844 11.676 -10.856 1.00 94.50 136 ALA A O 1
ATOM 1056 N N . GLY A 1 137 ? -1.056 10.824 -10.009 1.00 95.62 137 GLY A N 1
ATOM 1057 C CA . GLY A 1 137 ? -1.479 10.143 -11.233 1.00 95.62 137 GLY A CA 1
ATOM 1058 C C . GLY A 1 137 ? -0.650 8.918 -11.636 1.00 95.62 137 GLY A C 1
ATOM 1059 O O . GLY A 1 137 ? -0.896 8.372 -12.705 1.00 95.62 137 GLY A O 1
ATOM 1060 N N . HIS A 1 138 ? 0.310 8.467 -10.826 1.00 97.19 138 HIS A N 1
ATOM 1061 C CA . HIS A 1 138 ? 1.041 7.225 -11.089 1.00 97.19 138 HIS A CA 1
ATOM 1062 C C . HIS A 1 138 ? 0.286 6.018 -10.519 1.00 97.19 138 HIS A C 1
ATOM 1064 O O . HIS A 1 138 ? -0.302 6.102 -9.437 1.00 97.19 138 HIS A O 1
ATOM 1070 N N . SER A 1 139 ? 0.345 4.879 -11.212 1.00 97.94 139 SER A N 1
ATOM 1071 C CA . SER A 1 139 ? -0.025 3.584 -10.628 1.00 97.94 139 SER A CA 1
ATOM 1072 C C . SER A 1 139 ? 0.994 3.154 -9.571 1.00 97.94 139 SER A C 1
ATOM 1074 O O . SER A 1 139 ? 2.117 3.666 -9.535 1.00 97.94 139 SER A O 1
ATOM 1076 N N . ALA A 1 140 ? 0.638 2.186 -8.725 1.00 98.00 140 ALA A N 1
ATOM 1077 C CA . ALA A 1 140 ? 1.565 1.631 -7.738 1.00 98.00 140 ALA A CA 1
ATOM 1078 C C . ALA A 1 140 ? 2.850 1.090 -8.390 1.00 98.00 140 ALA A C 1
ATOM 1080 O O . ALA A 1 140 ? 3.943 1.306 -7.866 1.00 98.00 140 ALA A O 1
ATOM 1081 N N . LEU A 1 141 ? 2.741 0.460 -9.566 1.00 98.31 141 LEU A N 1
ATOM 1082 C CA . LEU A 1 141 ? 3.896 -0.040 -10.313 1.00 98.31 141 LEU A CA 1
ATOM 1083 C C . LEU A 1 141 ? 4.794 1.096 -10.822 1.00 98.31 141 LEU A C 1
ATOM 1085 O O . LEU A 1 141 ? 6.012 1.043 -10.643 1.00 98.31 141 LEU A O 1
ATOM 1089 N N . LEU A 1 142 ? 4.215 2.147 -11.412 1.00 98.12 142 LEU A N 1
ATOM 1090 C CA . LEU A 1 142 ? 4.983 3.306 -11.878 1.00 98.12 142 LEU A CA 1
ATOM 1091 C C . LEU A 1 142 ? 5.642 4.058 -10.713 1.00 98.12 142 LEU A C 1
ATOM 1093 O O . LEU A 1 142 ? 6.794 4.478 -10.825 1.00 98.12 142 LEU A O 1
ATOM 1097 N N . ALA A 1 143 ? 4.949 4.181 -9.579 1.00 97.19 143 ALA A N 1
ATOM 1098 C CA . ALA A 1 143 ? 5.491 4.771 -8.359 1.00 97.19 143 ALA A CA 1
ATOM 1099 C C . ALA A 1 143 ? 6.698 3.984 -7.827 1.00 97.19 143 ALA A C 1
ATOM 1101 O O . ALA A 1 143 ? 7.760 4.569 -7.611 1.00 97.19 143 ALA A O 1
ATOM 1102 N N . ALA A 1 144 ? 6.570 2.660 -7.689 1.00 97.75 144 ALA A N 1
ATOM 1103 C CA . ALA A 1 144 ? 7.660 1.789 -7.248 1.00 97.75 144 ALA A CA 1
ATOM 1104 C C . ALA A 1 144 ? 8.863 1.843 -8.203 1.00 97.75 144 ALA A C 1
ATOM 1106 O O . ALA A 1 144 ? 10.005 1.905 -7.752 1.00 97.75 144 ALA A O 1
ATOM 1107 N N . THR A 1 145 ? 8.607 1.897 -9.513 1.00 97.69 145 THR A N 1
ATOM 1108 C CA . THR A 1 145 ? 9.646 2.023 -10.552 1.00 97.69 145 THR A CA 1
ATOM 1109 C C . THR A 1 145 ? 10.400 3.340 -10.413 1.00 97.69 145 THR A C 1
ATOM 1111 O O . THR A 1 145 ? 11.624 3.376 -10.494 1.00 97.69 145 THR A O 1
ATOM 1114 N N . ARG A 1 146 ? 9.678 4.436 -10.163 1.00 94.94 146 ARG A N 1
ATOM 1115 C CA . ARG A 1 146 ? 10.263 5.769 -9.989 1.00 94.94 146 ARG A CA 1
ATOM 1116 C C . ARG A 1 146 ? 11.071 5.905 -8.693 1.00 94.94 146 ARG A C 1
ATOM 1118 O O . ARG A 1 146 ? 11.989 6.716 -8.645 1.00 94.94 146 ARG A O 1
ATOM 1125 N N . LEU A 1 147 ? 10.733 5.119 -7.672 1.00 94.38 147 LEU A N 1
ATOM 1126 C CA . LEU A 1 147 ? 11.486 4.983 -6.421 1.00 94.38 147 LEU A CA 1
ATOM 1127 C C . LEU A 1 147 ? 12.637 3.960 -6.512 1.00 94.38 147 LEU A C 1
ATOM 1129 O O . LEU A 1 147 ? 13.307 3.730 -5.510 1.00 94.38 147 LEU A O 1
ATOM 1133 N N . GLU A 1 148 ? 12.843 3.320 -7.670 1.00 96.06 148 GLU A N 1
ATOM 1134 C CA . GLU A 1 148 ? 13.809 2.226 -7.874 1.00 96.06 148 GLU A CA 1
ATOM 1135 C C . GLU A 1 148 ? 13.617 1.036 -6.906 1.00 96.06 148 GLU A C 1
ATOM 1137 O O . GLU A 1 148 ? 14.549 0.296 -6.583 1.00 96.06 148 GLU A O 1
ATOM 1142 N N . LEU A 1 149 ? 12.379 0.809 -6.454 1.00 97.06 149 LEU A N 1
ATOM 1143 C CA . LEU A 1 149 ? 12.007 -0.303 -5.574 1.00 97.06 149 LEU A CA 1
ATOM 1144 C C . LEU A 1 149 ? 11.760 -1.566 -6.401 1.00 97.06 149 LEU A C 1
ATOM 1146 O O . LEU A 1 149 ? 10.622 -1.988 -6.616 1.00 97.06 149 LEU A O 1
ATOM 1150 N N . TRP A 1 150 ? 12.827 -2.152 -6.939 1.00 97.81 150 TRP A N 1
ATOM 1151 C CA . TRP A 1 150 ? 12.721 -3.246 -7.911 1.00 97.81 150 TRP A CA 1
ATOM 1152 C C . TRP A 1 150 ? 12.130 -4.537 -7.340 1.00 97.81 150 TRP A C 1
ATOM 1154 O O . TRP A 1 150 ? 11.424 -5.263 -8.042 1.00 97.81 150 TRP A O 1
ATOM 1164 N N . ASP A 1 151 ? 12.368 -4.808 -6.060 1.00 97.06 151 ASP A N 1
ATOM 1165 C CA . ASP A 1 151 ? 11.748 -5.907 -5.323 1.00 97.06 151 ASP A CA 1
ATOM 1166 C C . ASP A 1 151 ? 10.232 -5.702 -5.158 1.00 97.06 151 ASP A C 1
ATOM 1168 O O . ASP A 1 151 ? 9.461 -6.649 -5.324 1.00 97.06 151 ASP A O 1
ATOM 1172 N N . VAL A 1 152 ? 9.799 -4.463 -4.913 1.00 97.88 152 VAL A N 1
ATOM 1173 C CA . VAL A 1 152 ? 8.382 -4.074 -4.874 1.00 97.88 152 VAL A CA 1
ATOM 1174 C C . VAL A 1 152 ? 7.757 -4.135 -6.267 1.00 97.88 152 VAL A C 1
ATOM 1176 O O . VAL A 1 152 ? 6.647 -4.642 -6.400 1.00 97.88 152 VAL A O 1
ATOM 1179 N N . CYS A 1 153 ? 8.460 -3.698 -7.317 1.00 98.25 153 CYS A N 1
ATOM 1180 C CA . CYS A 1 153 ? 7.991 -3.840 -8.700 1.00 98.25 153 CYS A CA 1
ATOM 1181 C C . CYS A 1 153 ? 7.728 -5.311 -9.037 1.00 98.25 153 CYS A C 1
ATOM 1183 O O . CYS A 1 153 ? 6.665 -5.648 -9.552 1.00 98.25 153 CYS A O 1
ATOM 1185 N N . LYS A 1 154 ? 8.669 -6.198 -8.689 1.00 97.62 154 LYS A N 1
ATOM 1186 C CA . LYS A 1 154 ? 8.526 -7.645 -8.893 1.00 97.62 154 LYS A CA 1
ATOM 1187 C C . LYS A 1 154 ? 7.301 -8.187 -8.158 1.00 97.62 154 LYS A C 1
ATOM 1189 O O . LYS A 1 154 ? 6.503 -8.897 -8.758 1.00 97.62 154 LYS A O 1
ATOM 1194 N N . LEU A 1 155 ? 7.131 -7.808 -6.894 1.00 97.25 155 LEU A N 1
ATOM 1195 C CA . LEU A 1 155 ? 5.993 -8.220 -6.074 1.00 97.25 155 LEU A CA 1
ATOM 1196 C C . LEU A 1 155 ? 4.647 -7.727 -6.638 1.00 97.25 155 LEU A C 1
ATOM 1198 O O . LEU A 1 155 ? 3.673 -8.473 -6.637 1.00 97.25 155 LEU A O 1
ATOM 1202 N N . LEU A 1 156 ? 4.586 -6.491 -7.138 1.00 98.25 156 LEU A N 1
ATOM 1203 C CA . LEU A 1 156 ? 3.391 -5.937 -7.779 1.00 98.25 156 LEU A CA 1
ATOM 1204 C C . LEU A 1 156 ? 3.041 -6.698 -9.068 1.00 98.25 156 LEU A C 1
ATOM 1206 O O . LEU A 1 156 ? 1.879 -7.050 -9.263 1.00 98.25 156 LEU A O 1
ATOM 1210 N N . LEU A 1 157 ? 4.031 -7.020 -9.908 1.00 97.50 157 LEU A N 1
ATOM 1211 C CA . LEU A 1 157 ? 3.826 -7.834 -11.115 1.00 97.50 157 LEU A CA 1
ATOM 1212 C C . LEU A 1 157 ? 3.322 -9.242 -10.779 1.00 97.50 157 LEU A C 1
ATOM 1214 O O . LEU A 1 157 ? 2.346 -9.698 -11.365 1.00 97.50 157 LEU A O 1
ATOM 1218 N N . GLU A 1 158 ? 3.919 -9.904 -9.783 1.00 95.88 158 GLU A N 1
ATOM 1219 C CA . GLU A 1 158 ? 3.467 -11.216 -9.286 1.00 95.88 158 GLU A CA 1
ATOM 1220 C C . GLU A 1 158 ? 2.017 -11.199 -8.777 1.00 95.88 158 GLU A C 1
ATOM 1222 O O . GLU A 1 158 ? 1.376 -12.246 -8.671 1.00 95.88 158 GLU A O 1
ATOM 1227 N N . LYS A 1 159 ? 1.498 -10.014 -8.446 1.00 97.25 159 LYS A N 1
ATOM 1228 C CA . LYS A 1 159 ? 0.135 -9.795 -7.957 1.00 97.25 159 LYS A CA 1
ATOM 1229 C C . LYS A 1 159 ? -0.813 -9.237 -9.017 1.00 97.25 159 LYS A C 1
ATOM 1231 O O . LYS A 1 159 ? -1.971 -9.000 -8.691 1.00 97.25 159 LYS A O 1
ATOM 1236 N N . GLY A 1 160 ? -0.371 -9.101 -10.268 1.00 96.25 160 GLY A N 1
ATOM 1237 C CA . GLY A 1 160 ? -1.216 -8.680 -11.389 1.00 96.25 160 GLY A CA 1
ATOM 1238 C C . GLY A 1 160 ? -1.244 -7.170 -11.631 1.00 96.25 160 GLY A C 1
ATOM 1239 O O . GLY A 1 160 ? -2.256 -6.647 -12.097 1.00 96.25 160 GLY A O 1
ATOM 1240 N N . ALA A 1 161 ? -0.163 -6.455 -11.300 1.00 97.69 161 ALA A N 1
ATOM 1241 C CA . ALA A 1 161 ? -0.004 -5.072 -11.737 1.00 97.69 161 ALA A CA 1
ATOM 1242 C C . ALA A 1 161 ? 0.043 -4.980 -13.271 1.00 97.69 161 ALA A C 1
ATOM 1244 O O . ALA A 1 161 ? 0.826 -5.666 -13.930 1.00 97.69 161 ALA A O 1
ATOM 1245 N N . ASP A 1 162 ? -0.775 -4.093 -13.821 1.00 97.00 162 ASP A N 1
ATOM 1246 C CA . ASP A 1 162 ? -0.912 -3.828 -15.242 1.00 97.00 162 ASP A CA 1
ATOM 1247 C C . ASP A 1 162 ? 0.205 -2.887 -15.714 1.00 97.00 162 ASP A C 1
ATOM 1249 O O . ASP A 1 162 ? 0.290 -1.711 -15.344 1.00 97.00 162 ASP A O 1
ATOM 1253 N N . VAL A 1 163 ? 1.076 -3.424 -16.567 1.00 96.56 163 VAL A N 1
ATOM 1254 C CA . VAL A 1 163 ? 2.205 -2.703 -17.172 1.00 96.56 163 VAL A CA 1
ATOM 1255 C C . VAL A 1 163 ? 1.784 -1.695 -18.244 1.00 96.56 163 VAL A C 1
ATOM 1257 O O . VAL A 1 163 ? 2.619 -0.919 -18.717 1.00 96.56 163 VAL A O 1
ATOM 1260 N N . THR A 1 164 ? 0.518 -1.721 -18.664 1.00 96.44 164 THR A N 1
ATOM 1261 C CA . THR A 1 164 ? -0.026 -0.853 -19.711 1.00 96.44 164 THR A CA 1
ATOM 1262 C C . THR A 1 164 ? -0.566 0.469 -19.176 1.00 96.44 164 THR A C 1
ATOM 1264 O O . THR A 1 164 ? -0.701 1.406 -19.965 1.00 96.44 164 THR A O 1
ATOM 1267 N N . ILE A 1 165 ? -0.803 0.581 -17.860 1.00 97.38 165 ILE A N 1
ATOM 1268 C CA . ILE A 1 165 ? -1.258 1.826 -17.234 1.00 97.38 165 ILE A CA 1
ATOM 1269 C C . ILE A 1 165 ? -0.221 2.923 -17.467 1.00 97.38 165 ILE A C 1
ATOM 1271 O O . ILE A 1 165 ? 0.960 2.788 -17.141 1.00 97.38 165 ILE A O 1
ATOM 1275 N N . GLU A 1 166 ? -0.698 4.029 -18.023 1.00 96.44 166 GLU A N 1
ATOM 1276 C CA . GLU A 1 166 ? 0.103 5.195 -18.350 1.00 96.44 166 GLU A CA 1
ATOM 1277 C C . GLU A 1 166 ? 0.026 6.235 -17.226 1.00 96.44 166 GLU A C 1
ATOM 1279 O O . GLU A 1 166 ? -1.053 6.587 -16.746 1.00 96.44 166 GLU A O 1
ATOM 1284 N N . GLY A 1 167 ? 1.190 6.714 -16.793 1.00 96.00 167 GLY A N 1
ATOM 1285 C CA . GLY A 1 167 ? 1.319 7.793 -15.824 1.00 96.00 167 GLY A CA 1
ATOM 1286 C C . GLY A 1 167 ? 1.355 9.176 -16.481 1.00 96.00 167 GLY A C 1
ATOM 1287 O O . GLY A 1 167 ? 1.231 9.318 -17.702 1.00 96.00 167 GLY A O 1
ATOM 1288 N N . PRO A 1 168 ? 1.581 10.234 -15.687 1.00 95.06 168 PRO A N 1
ATOM 1289 C CA . PRO A 1 168 ? 1.742 11.586 -16.205 1.00 95.06 168 PRO A CA 1
ATOM 1290 C C . PRO A 1 168 ? 2.833 11.661 -17.278 1.00 95.06 168 PRO A C 1
ATOM 1292 O O . PRO A 1 168 ? 3.853 10.983 -17.187 1.00 95.06 168 PRO A O 1
ATOM 1295 N N . GLN A 1 169 ? 2.645 12.538 -18.269 1.00 92.44 169 GLN A N 1
ATOM 1296 C CA . GLN A 1 169 ? 3.596 12.734 -19.377 1.00 92.44 169 GLN A CA 1
ATOM 1297 C C . GLN A 1 169 ? 3.866 11.458 -20.189 1.00 92.44 169 GLN A C 1
ATOM 1299 O O . GLN A 1 169 ? 4.972 11.274 -20.694 1.00 92.44 169 GLN A O 1
ATOM 1304 N N . HIS A 1 170 ? 2.866 10.587 -20.313 1.00 95.25 170 HIS A N 1
ATOM 1305 C CA . HIS A 1 170 ? 2.970 9.348 -21.077 1.00 95.25 170 HIS A CA 1
ATOM 1306 C C . HIS A 1 170 ? 4.030 8.370 -20.548 1.00 95.25 170 HIS A C 1
ATOM 1308 O O . HIS A 1 170 ? 4.641 7.610 -21.298 1.00 95.25 170 HIS A O 1
ATOM 1314 N N . GLN A 1 171 ? 4.295 8.400 -19.238 1.00 95.12 171 GLN A N 1
ATOM 1315 C CA . GLN A 1 171 ? 5.250 7.488 -18.613 1.00 95.12 171 GLN A CA 1
ATOM 1316 C C . GLN A 1 171 ? 4.681 6.071 -18.561 1.00 95.12 171 GLN A C 1
ATOM 1318 O O . GLN A 1 171 ? 3.620 5.840 -17.982 1.00 95.12 171 GLN A O 1
ATOM 1323 N N . ARG A 1 172 ? 5.414 5.113 -19.131 1.00 96.50 172 ARG A N 1
ATOM 1324 C CA . ARG A 1 172 ? 5.039 3.696 -19.161 1.00 96.50 172 ARG A CA 1
ATOM 1325 C C . ARG A 1 172 ? 6.115 2.851 -18.498 1.00 96.50 172 ARG A C 1
ATOM 1327 O O . ARG A 1 172 ? 7.309 3.128 -18.628 1.00 96.50 172 ARG A O 1
ATOM 1334 N N . PHE A 1 173 ? 5.687 1.783 -17.831 1.00 97.50 173 PHE A N 1
ATOM 1335 C CA . PHE A 1 173 ? 6.584 0.889 -17.104 1.00 97.50 173 PHE A CA 1
ATOM 1336 C C . PHE A 1 173 ? 7.716 0.319 -17.985 1.00 97.50 173 PHE A C 1
ATOM 1338 O O . PHE A 1 173 ? 8.877 0.453 -17.593 1.00 97.50 173 PHE A O 1
ATOM 1345 N N . PRO A 1 174 ? 7.454 -0.222 -19.197 1.00 96.25 174 PRO A N 1
ATOM 1346 C CA . PRO A 1 174 ? 8.522 -0.754 -20.047 1.00 96.25 174 PRO A CA 1
ATOM 1347 C C . PRO A 1 174 ? 9.583 0.286 -20.435 1.00 96.25 174 PRO A C 1
ATOM 1349 O O . PRO A 1 174 ? 10.772 -0.034 -20.463 1.00 96.25 174 PRO A O 1
ATOM 1352 N N . ASP A 1 175 ? 9.175 1.534 -20.686 1.00 96.81 175 ASP A N 1
ATOM 1353 C CA . ASP A 1 175 ? 10.086 2.613 -21.086 1.00 96.81 175 ASP A CA 1
ATOM 1354 C C . ASP A 1 175 ? 11.008 3.021 -19.930 1.00 96.81 175 ASP A C 1
ATOM 1356 O O . ASP A 1 175 ? 12.208 3.233 -20.119 1.00 96.81 175 ASP A O 1
ATOM 1360 N N . MET A 1 176 ? 10.465 3.070 -18.710 1.00 97.44 176 MET A N 1
ATOM 1361 C CA . MET A 1 176 ? 11.244 3.337 -17.500 1.00 97.44 176 MET A CA 1
ATOM 1362 C C . MET A 1 176 ? 12.246 2.212 -17.212 1.00 97.44 176 MET A C 1
ATOM 1364 O O . MET A 1 176 ? 13.409 2.500 -16.942 1.00 97.44 176 MET A O 1
ATOM 1368 N N . ILE A 1 177 ? 11.832 0.945 -17.335 1.00 97.88 177 ILE A N 1
ATOM 1369 C CA . ILE A 1 177 ? 12.725 -0.212 -17.155 1.00 97.88 177 ILE A CA 1
ATOM 1370 C C . ILE A 1 177 ? 13.857 -0.203 -18.180 1.00 97.88 177 ILE A C 1
ATOM 1372 O O . ILE A 1 177 ? 15.014 -0.408 -17.810 1.00 97.88 177 ILE A O 1
ATOM 1376 N N . LYS A 1 178 ? 13.552 0.077 -19.452 1.00 97.31 178 LYS A N 1
ATOM 1377 C CA . LYS A 1 178 ? 14.568 0.198 -20.502 1.00 97.31 178 LYS A CA 1
ATOM 1378 C C . LYS A 1 178 ? 15.598 1.273 -20.150 1.00 97.31 178 LYS A C 1
ATOM 1380 O O . LYS A 1 178 ? 16.795 1.000 -20.191 1.00 97.31 178 LYS A O 1
ATOM 1385 N N . ARG A 1 179 ? 15.137 2.457 -19.739 1.00 97.19 179 ARG A N 1
ATOM 1386 C CA . ARG A 1 179 ? 16.015 3.563 -19.337 1.00 97.19 179 ARG A CA 1
ATOM 1387 C C . ARG A 1 179 ? 16.898 3.197 -18.141 1.00 97.19 179 ARG A C 1
ATOM 1389 O O . ARG A 1 179 ? 18.091 3.483 -18.162 1.00 97.19 179 ARG A 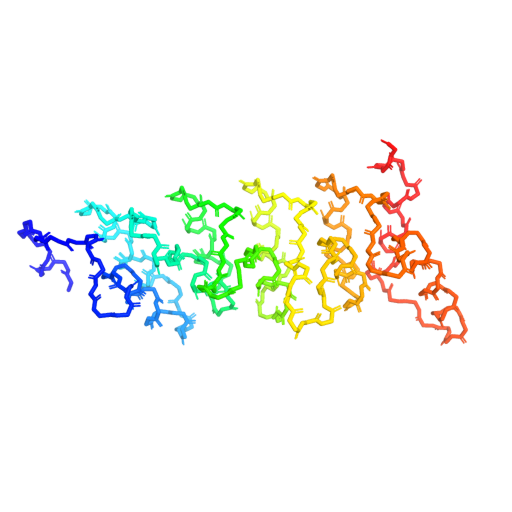O 1
ATOM 1396 N N . SER A 1 180 ? 16.343 2.562 -17.109 1.00 97.62 180 SER A N 1
ATOM 1397 C CA . SER A 1 180 ? 17.129 2.106 -15.955 1.00 97.62 180 SER A CA 1
ATOM 1398 C C . SER A 1 180 ? 18.172 1.059 -16.356 1.00 97.62 180 SER A C 1
ATOM 1400 O O . SER A 1 180 ? 19.309 1.136 -15.902 1.00 97.62 180 SER A O 1
ATOM 1402 N N . ALA A 1 181 ? 17.829 0.124 -17.249 1.00 97.50 181 ALA A N 1
ATOM 1403 C CA . ALA A 1 181 ? 18.773 -0.873 -17.753 1.00 97.50 181 ALA A CA 1
ATOM 1404 C C . ALA A 1 181 ? 19.946 -0.239 -18.522 1.00 97.50 181 ALA A C 1
ATOM 1406 O O . ALA A 1 181 ? 21.088 -0.648 -18.319 1.00 97.50 181 ALA A O 1
ATOM 1407 N N . GLU A 1 182 ? 19.680 0.767 -19.362 1.00 98.00 182 GLU A N 1
ATOM 1408 C CA . GLU A 1 182 ? 20.713 1.537 -20.074 1.00 98.00 182 GLU A CA 1
ATOM 1409 C C . GLU A 1 182 ? 21.661 2.231 -19.085 1.00 98.00 182 GLU A C 1
ATOM 1411 O O . GLU A 1 182 ? 22.874 2.044 -19.164 1.00 98.00 182 GLU A O 1
ATOM 1416 N N . ILE A 1 183 ? 21.112 2.931 -18.084 1.00 97.19 183 ILE A N 1
ATOM 1417 C CA . ILE A 1 183 ? 21.898 3.610 -17.040 1.00 97.19 183 ILE A CA 1
ATOM 1418 C C . ILE A 1 183 ? 22.765 2.611 -16.261 1.00 97.19 183 ILE A C 1
ATOM 1420 O O . ILE A 1 183 ? 23.958 2.838 -16.063 1.00 97.19 183 ILE A O 1
ATOM 1424 N N . TYR A 1 184 ? 22.204 1.485 -15.820 1.00 97.56 184 TYR A N 1
ATOM 1425 C CA . TYR A 1 184 ? 22.960 0.489 -15.058 1.00 97.56 184 TYR A CA 1
ATOM 1426 C C . TYR A 1 184 ? 24.049 -0.202 -15.885 1.00 97.56 184 TYR A C 1
ATOM 1428 O O . TYR A 1 184 ? 25.095 -0.556 -15.331 1.00 97.56 184 TYR A O 1
ATOM 1436 N N . ALA A 1 185 ? 23.831 -0.377 -17.192 1.00 96.75 185 ALA A N 1
ATOM 1437 C CA . ALA A 1 185 ? 24.839 -0.895 -18.108 1.00 96.75 185 ALA A CA 1
ATOM 1438 C C . ALA A 1 185 ? 25.991 0.104 -18.300 1.00 96.75 185 ALA A C 1
ATOM 1440 O O . ALA A 1 185 ? 27.152 -0.292 -18.203 1.00 96.75 185 ALA A O 1
ATOM 1441 N N . GLU A 1 186 ? 25.689 1.392 -18.497 1.00 97.56 186 GLU A N 1
ATOM 1442 C CA . GLU A 1 186 ? 26.698 2.460 -18.597 1.00 97.56 186 GLU A CA 1
ATOM 1443 C C . GLU A 1 186 ? 27.546 2.573 -17.326 1.00 97.56 186 GLU A C 1
ATOM 1445 O O . GLU A 1 186 ? 28.765 2.740 -17.393 1.00 97.56 186 GLU A O 1
ATOM 1450 N N . LEU A 1 187 ? 26.912 2.435 -16.160 1.00 96.88 187 LEU A N 1
ATOM 1451 C CA . LEU A 1 187 ? 27.583 2.485 -14.861 1.00 96.88 187 LEU A CA 1
ATOM 1452 C C . LEU A 1 187 ? 28.278 1.169 -14.478 1.00 96.88 187 LEU A C 1
ATOM 1454 O O . LEU A 1 187 ? 28.944 1.122 -13.443 1.00 96.88 187 LEU A O 1
ATOM 1458 N N . ASN A 1 188 ? 28.113 0.102 -15.269 1.00 96.12 188 ASN A N 1
ATOM 1459 C CA . ASN A 1 188 ? 28.550 -1.259 -14.946 1.00 96.12 188 ASN A CA 1
ATOM 1460 C C . ASN A 1 188 ? 28.142 -1.692 -13.519 1.00 96.12 188 ASN A C 1
ATOM 1462 O O . ASN A 1 188 ? 28.906 -2.330 -12.793 1.00 96.12 188 ASN A O 1
ATOM 1466 N N . ASN A 1 189 ? 26.935 -1.298 -13.101 1.00 95.12 189 ASN A N 1
ATOM 1467 C CA . ASN A 1 189 ? 26.404 -1.523 -11.760 1.00 95.12 189 ASN A CA 1
ATOM 1468 C C . ASN A 1 189 ? 24.902 -1.803 -11.840 1.00 95.12 189 ASN A C 1
ATOM 1470 O O . ASN A 1 189 ? 24.077 -0.898 -11.731 1.00 95.12 189 ASN A O 1
ATOM 1474 N N . THR A 1 190 ? 24.551 -3.067 -12.069 1.00 96.62 190 THR A N 1
ATOM 1475 C CA . THR A 1 190 ? 23.153 -3.510 -12.110 1.00 96.62 190 THR A CA 1
ATOM 1476 C C . THR A 1 190 ? 22.742 -4.071 -10.749 1.00 96.62 190 THR A C 1
ATOM 1478 O O . THR A 1 190 ? 23.303 -5.089 -10.334 1.00 96.62 190 THR A O 1
ATOM 1481 N N . PRO A 1 191 ? 21.751 -3.476 -10.058 1.00 97.38 191 PRO A N 1
ATOM 1482 C CA . PRO A 1 191 ? 21.271 -3.999 -8.785 1.00 97.38 191 PRO A CA 1
ATOM 1483 C C . PRO A 1 191 ? 20.723 -5.427 -8.918 1.00 97.38 191 PRO A C 1
ATOM 1485 O O . PRO A 1 191 ? 20.010 -5.756 -9.873 1.00 97.38 191 PRO A O 1
ATOM 1488 N N . GLU A 1 192 ? 20.992 -6.280 -7.928 1.00 97.62 192 GLU A N 1
ATOM 1489 C CA . GLU A 1 192 ? 20.441 -7.641 -7.890 1.00 97.62 192 GLU A CA 1
ATOM 1490 C C . GLU A 1 192 ? 18.896 -7.648 -7.929 1.00 97.62 192 GLU A C 1
ATOM 1492 O O . GLU A 1 192 ? 18.338 -8.390 -8.748 1.00 97.62 192 GLU A O 1
ATOM 1497 N N . PRO A 1 193 ? 18.178 -6.784 -7.172 1.00 97.31 193 PRO A N 1
ATOM 1498 C CA . PRO A 1 193 ? 16.719 -6.696 -7.265 1.00 97.31 193 PRO A CA 1
ATOM 1499 C C . PRO A 1 193 ? 16.214 -6.341 -8.671 1.00 97.31 193 PRO A C 1
ATOM 1501 O O . PRO A 1 193 ? 15.215 -6.899 -9.126 1.00 97.31 193 PRO A O 1
ATOM 1504 N N . PHE A 1 194 ? 16.932 -5.479 -9.400 1.00 98.19 194 PHE A N 1
ATOM 1505 C CA . PHE A 1 194 ? 16.602 -5.138 -10.787 1.00 98.19 194 PHE A CA 1
ATOM 1506 C C . PHE A 1 194 ? 16.791 -6.338 -11.720 1.00 98.19 194 PHE A C 1
ATOM 1508 O O . PHE A 1 194 ? 15.928 -6.655 -12.536 1.00 98.19 194 PHE A O 1
ATOM 1515 N N . THR A 1 195 ? 17.886 -7.080 -11.550 1.00 97.12 195 THR A N 1
ATOM 1516 C CA . THR A 1 195 ? 18.135 -8.313 -12.311 1.00 97.12 195 THR A CA 1
ATOM 1517 C C . THR A 1 195 ? 17.034 -9.354 -12.073 1.00 97.12 195 THR A C 1
ATOM 1519 O O . THR A 1 195 ? 16.593 -10.027 -13.009 1.00 97.12 195 THR A O 1
ATOM 1522 N N . ALA A 1 196 ? 16.557 -9.492 -10.832 1.00 96.56 196 ALA A N 1
ATOM 1523 C CA . ALA A 1 196 ? 15.454 -10.389 -10.491 1.00 96.56 196 ALA A CA 1
ATOM 1524 C C . ALA A 1 196 ? 14.118 -9.951 -11.122 1.00 96.56 196 ALA A C 1
ATOM 1526 O O . ALA A 1 196 ? 13.351 -10.799 -11.591 1.00 96.56 196 ALA A O 1
ATOM 1527 N N . LEU A 1 197 ? 13.855 -8.643 -11.179 1.00 97.44 197 LEU A N 1
ATOM 1528 C CA . LEU A 1 197 ? 12.698 -8.075 -11.871 1.00 97.44 197 LEU A CA 1
ATOM 1529 C C . LEU A 1 197 ? 12.717 -8.419 -13.367 1.00 97.44 197 LEU A C 1
ATOM 1531 O O . LEU A 1 197 ? 11.743 -8.977 -13.872 1.00 97.44 197 LEU A O 1
ATOM 1535 N N . LEU A 1 198 ? 13.842 -8.191 -14.055 1.00 95.94 198 LEU A N 1
ATOM 1536 C CA . LEU A 1 198 ? 13.979 -8.504 -15.486 1.00 95.94 198 LEU A CA 1
ATOM 1537 C C . LEU A 1 198 ? 13.728 -9.987 -15.789 1.00 95.94 198 LEU A C 1
ATOM 1539 O O . LEU A 1 198 ? 13.059 -10.324 -16.765 1.00 95.94 198 LEU A O 1
ATOM 1543 N N . LYS A 1 199 ? 14.219 -10.893 -14.933 1.00 93.62 199 LYS A N 1
ATOM 1544 C CA . LYS A 1 199 ? 13.940 -12.334 -15.061 1.00 93.62 199 LYS A CA 1
ATOM 1545 C C . LYS A 1 199 ? 12.442 -12.637 -14.973 1.00 93.62 199 LYS A C 1
ATOM 1547 O O . LYS A 1 199 ? 11.950 -13.436 -15.762 1.00 93.62 199 LYS A O 1
ATOM 1552 N N . THR A 1 200 ? 11.735 -11.977 -14.055 1.00 90.12 200 THR A N 1
ATOM 1553 C CA . THR A 1 200 ? 10.285 -12.149 -13.841 1.00 90.12 200 THR A CA 1
ATOM 1554 C C . THR A 1 200 ? 9.479 -11.675 -15.051 1.00 90.12 200 THR A C 1
ATOM 1556 O O . THR A 1 200 ? 8.551 -12.358 -15.486 1.00 90.12 200 THR A O 1
ATOM 1559 N N . MET A 1 201 ? 9.875 -10.546 -15.646 1.00 90.69 201 MET A N 1
ATOM 1560 C CA . MET A 1 201 ? 9.260 -10.022 -16.871 1.00 90.69 201 MET A CA 1
ATOM 1561 C C . MET A 1 201 ? 9.455 -10.974 -18.063 1.00 90.69 201 MET A C 1
ATOM 1563 O O . MET A 1 201 ? 8.529 -11.195 -18.837 1.00 90.69 201 MET A O 1
ATOM 1567 N N . ASN A 1 202 ? 10.633 -11.596 -18.182 1.00 85.19 202 ASN A N 1
ATOM 1568 C CA . ASN A 1 202 ? 10.957 -12.504 -19.288 1.00 85.19 202 ASN A CA 1
ATOM 1569 C C . ASN A 1 202 ? 10.316 -13.897 -19.165 1.00 85.19 202 ASN A C 1
ATOM 1571 O O . ASN A 1 202 ? 10.200 -14.601 -20.165 1.00 85.19 202 ASN A O 1
ATOM 1575 N N . SER A 1 203 ? 9.893 -14.318 -17.968 1.00 78.06 203 SER A N 1
ATOM 1576 C CA . SER A 1 203 ? 9.270 -15.633 -17.747 1.00 78.06 203 SER A CA 1
ATOM 1577 C C . SER A 1 203 ? 7.788 -15.722 -18.151 1.00 78.06 203 SER A C 1
ATOM 1579 O O . SER A 1 203 ? 7.156 -16.741 -17.890 1.00 78.06 203 SER A O 1
ATOM 1581 N N . GLY A 1 204 ? 7.219 -14.694 -18.795 1.00 57.44 204 GLY A N 1
ATOM 1582 C CA . GLY A 1 204 ? 5.854 -14.735 -19.342 1.00 57.44 204 GLY A CA 1
ATOM 1583 C C . GLY A 1 204 ? 4.728 -14.607 -18.309 1.00 57.44 204 GLY A C 1
ATOM 1584 O O . GLY A 1 204 ? 3.571 -14.819 -18.651 1.00 57.44 204 GLY A O 1
ATOM 1585 N N . ALA A 1 205 ? 5.036 -14.225 -17.065 1.00 50.28 205 ALA A N 1
ATOM 1586 C CA . ALA A 1 205 ? 4.043 -13.976 -16.013 1.00 50.28 205 ALA A CA 1
ATOM 1587 C C . ALA A 1 205 ? 3.286 -12.635 -16.178 1.00 50.28 205 ALA A C 1
ATOM 1589 O O . ALA A 1 205 ? 2.563 -12.233 -15.274 1.00 50.28 205 ALA A O 1
ATOM 1590 N N . VAL A 1 206 ? 3.491 -11.929 -17.297 1.00 51.16 206 VAL A N 1
ATOM 1591 C CA . VAL A 1 206 ? 3.048 -10.538 -17.522 1.00 51.16 206 VAL A CA 1
ATOM 1592 C C . VAL A 1 206 ? 2.336 -10.370 -18.881 1.00 51.16 206 VAL A C 1
ATOM 1594 O O . VAL A 1 206 ? 2.282 -9.266 -19.413 1.00 51.16 206 VAL A O 1
ATOM 1597 N N . ASN A 1 207 ? 1.824 -11.459 -19.471 1.00 36.62 207 ASN A N 1
ATOM 1598 C CA . ASN A 1 207 ? 1.004 -11.404 -20.692 1.00 36.62 207 ASN A CA 1
ATOM 1599 C C . ASN A 1 207 ? -0.486 -11.315 -20.367 1.00 36.62 207 ASN A C 1
ATOM 1601 O O . ASN A 1 207 ? -0.936 -12.116 -19.516 1.00 36.62 207 ASN A O 1
#